Protein AF-0000000087147837 (afdb_homodimer)

Foldseek 3Di:
DADFQDFQDWDKFWKDDPRDIDIDTPLVLLVVQAKEKEWEAFDQPPPLVLVQQLVVQVPCVQVVQPRYAYEYEWQDDNVSQVVSCVVSVRDHIYTHPVVLVSLVSNPQFDCDDPRDGGTGFGKIFMAGSVRGTQDIDTDPDNNDHDDCVVVVVSSVVNVVVCVVPDVVPPPCVVVPPPPPDPDD/DDDFQDFQDWDKFWKDDPRDIDIDTPLVLLVVQAKEKEWEAFDQPPPLVLVQQLVVQPPCVQVVQPRYAYEYEWQDDNVSQVVSCVVSVRDHIYTHPNVLVSLVSNVQFDCDDPRDGGTGFGKIFMAGSVRGTQDIDTDPDNNDHDDCVVVVVSSVVNVVVDVVPDVVVPPCPVPPPPPPDPDD

Nearest PDB structures (foldseek):
  4gqf-assembly2_B  TM=8.348E-01  e=3.443E-17  Aeropyrum pernix K1
  4xrd-assembly1_C-2  TM=8.555E-01  e=7.421E-14  Salmonella enterica subsp. enterica serovar Typhimurium
  3ixr-assembly1_A  TM=7.647E-01  e=3.915E-12  Xylella fastidiosa
  3gkm-assembly1_A  TM=7.868E-01  e=1.817E-11  Xanthomonas campestris pv. campestris
  5io2-assembly1_A  TM=7.869E-01  e=2.065E-11  Xanthomonas campestris pv. campestris str. ATCC 33913

Secondary structure (DSSP, 8-state):
-PPTTSBPPP-EEEEEETTEEEEEEHHHHHHTT-EEEEEE-S-TT-HHHHHHHHHHHH-HHHHHSTTEEEEEEESS-HHHHHHHHHHHT--S-EEE-TTSHHHHHTT-EEEEETTEEEEEPSEEEEE-TT-BEEEEEE-S-TTPPPPSHHHHHHHHHHHHHHHHSSGGG---------------/-PPTTSBPPP-EEEEEETTEEEEEEHHHHHHTT-EEEEEE-S-TT-HHHHHHHHHHHH-HHHHHSTTEEEEEEESS-HHHHHHHHHHHT--S-EEE-TTSHHHHHTT-EEEEETTEEEEEPSEEEEE-TT-BEEEEEE-S-TTPPPPSHHHHHHHHHHHHHHHHSSGGG---------------

Radius of gyration: 29.56 Å; Cα contacts (8 Å, |Δi|>4): 705; chains: 2; bounding box: 49×159×55 Å

pLDDT: mean 88.01, std 17.3, range [29.95, 98.62]

Solvent-accessible surface area (backbone atoms only — not comparable to full-atom values): 20019 Å² total; per-residue (Å²): 102,61,53,60,71,36,75,54,77,76,55,73,35,33,21,51,55,96,88,34,83,41,78,48,39,55,62,62,43,20,74,69,65,14,27,38,38,40,36,33,30,50,48,56,73,32,66,65,47,45,53,53,53,48,49,53,57,68,41,58,65,71,73,64,40,78,59,48,44,56,37,36,36,23,31,36,45,54,44,43,40,48,54,45,30,63,74,67,63,51,84,58,39,46,30,24,35,40,70,15,57,64,33,43,69,47,48,35,43,32,72,62,52,96,79,31,51,32,29,22,26,35,31,40,35,32,27,41,42,85,37,32,22,70,36,61,49,71,46,92,49,80,82,62,73,82,71,63,62,64,55,51,52,46,48,52,51,52,51,52,56,48,63,69,69,36,76,73,74,57,70,79,72,68,72,76,72,73,72,75,74,79,85,125,104,63,52,60,71,36,75,54,78,79,55,72,34,35,21,51,54,97,88,35,83,40,78,47,40,54,62,62,43,21,72,69,64,14,25,38,38,42,36,33,30,50,50,54,74,32,68,66,47,45,53,53,52,48,49,53,57,70,40,57,64,70,74,64,39,78,58,49,44,58,36,35,36,23,30,36,44,54,43,43,40,49,53,47,31,62,73,68,63,52,84,58,39,44,29,25,36,41,68,15,57,64,33,42,70,47,49,36,42,32,72,61,52,95,78,31,52,32,29,20,27,34,31,40,36,33,27,41,42,84,36,32,21,68,37,60,49,72,48,92,49,82,82,62,73,84,72,63,62,65,53,50,53,45,48,52,52,53,51,53,57,49,64,69,68,35,77,76,72,59,70,79,73,69,75,78,77,71,79,75,76,80,82,130

InterPro domains:
  IPR000866 Alkyl hydroperoxide reductase subunit C/ Thiol specific antioxidant [PF00578] (5-135)
  IPR013766 Thioredoxin domain [PS51352] (2-160)
  IPR036249 Thioredoxin-like superfamily [SSF52833] (1-160)
  IPR050455 Thiol Peroxidase Tpx Subfamily [PTHR43110] (2-157)

Organism: NCBI:txid1816183

Sequence (368 aa):
MINEGASAPSFTLPGLRDGEQTEYSLDETTADDRAALLVFYPFDFSPVCTNELCAIRDAEWFQLTPALDVWAISGDSVYAHRAFAEEYGLNFPLLSDSSGRVAESYDVCYDEWENHERVPQRAVFLIDSEQTIRYAWATEDALEKPDFFPVKDALDTLEAERDEFGPDDVELVVEYNEEPEPLTMINEGASAPSFTLPGLRDGEQTEYSLDETTADDRAALLVFYPFDFSPVCTNELCAIRDAEWFQLTPALDVWAISGDSVYAHRAFAEEYGLNFPLLSDSSGRVAESYDVCYDEWENHERVPQRAVFLIDSEQTIRYAWATEDALEKPDFFPVKDALDTLEAERDEFGPDDVELVVEYNEEPEPLT

Structure (mmCIF, N/CA/C/O backbone):
data_AF-0000000087147837-model_v1
#
loop_
_entity.id
_entity.type
_entity.pdbx_description
1 polymer Peroxiredoxin
#
loop_
_atom_site.group_PDB
_atom_site.id
_atom_site.type_symbol
_atom_site.label_atom_id
_atom_site.label_alt_id
_atom_site.label_comp_id
_atom_site.label_asym_id
_atom_site.label_entity_id
_atom_site.label_seq_id
_atom_site.pdbx_PDB_ins_code
_atom_site.Cartn_x
_atom_site.Cartn_y
_atom_site.Cartn_z
_atom_site.occupancy
_atom_site.B_iso_or_equiv
_atom_site.auth_seq_id
_atom_site.auth_comp_id
_atom_site.auth_asym_id
_atom_site.auth_atom_id
_atom_site.pdbx_PDB_model_num
ATOM 1 N N . MET A 1 1 ? -8.742 9.023 19.5 1 87 1 MET A N 1
ATOM 2 C CA . MET A 1 1 ? -7.918 9.992 18.781 1 87 1 MET A CA 1
ATOM 3 C C . MET A 1 1 ? -7.184 10.914 19.75 1 87 1 MET A C 1
ATOM 5 O O . MET A 1 1 ? -7.695 11.219 20.828 1 87 1 MET A O 1
ATOM 9 N N . ILE A 1 2 ? -5.988 11.32 19.312 1 91.62 2 ILE A N 1
ATOM 10 C CA . ILE A 1 2 ? -5.23 12.281 20.094 1 91.62 2 ILE A CA 1
ATOM 11 C C . ILE A 1 2 ? -5.969 13.617 20.141 1 91.62 2 ILE A C 1
ATOM 13 O O . ILE A 1 2 ? -6.492 14.07 19.109 1 91.62 2 ILE A O 1
ATOM 17 N N . ASN A 1 3 ? -5.965 14.297 21.219 1 92.19 3 ASN A N 1
ATOM 18 C CA . ASN A 1 3 ? -6.812 15.469 21.422 1 92.19 3 ASN A CA 1
ATOM 19 C C . ASN A 1 3 ? -6.078 16.766 21.078 1 92.19 3 ASN A C 1
ATOM 21 O O . ASN A 1 3 ? -4.848 16.812 21.141 1 92.19 3 ASN A O 1
ATOM 25 N N . GLU A 1 4 ? -6.914 17.75 20.781 1 97.06 4 GLU A N 1
ATOM 26 C CA . GLU A 1 4 ? -6.367 19.109 20.672 1 97.06 4 GLU A CA 1
ATOM 27 C C . GLU A 1 4 ? -5.664 19.516 21.969 1 97.06 4 GLU A C 1
ATOM 29 O O . GLU A 1 4 ? -6.113 19.188 23.062 1 97.06 4 GLU A O 1
ATOM 34 N N . GLY A 1 5 ? -4.609 20.141 21.828 1 97.25 5 GLY A N 1
ATOM 35 C CA . GLY A 1 5 ? -3.826 20.578 22.984 1 97.25 5 GLY A CA 1
ATOM 36 C C . GLY A 1 5 ? -2.693 19.625 23.312 1 97.25 5 GLY A C 1
ATOM 37 O O . GLY A 1 5 ? -1.74 20 24 1 97.25 5 GLY A O 1
ATOM 38 N N . ALA A 1 6 ? -2.789 18.391 22.859 1 98.06 6 ALA A N 1
ATOM 39 C CA . ALA A 1 6 ? -1.766 17.391 23.125 1 98.06 6 ALA A CA 1
ATOM 40 C C . ALA A 1 6 ? -0.538 17.625 22.25 1 98.06 6 ALA A C 1
ATOM 42 O O . ALA A 1 6 ? -0.612 18.312 21.234 1 98.06 6 ALA A O 1
ATOM 43 N N . SER A 1 7 ? 0.585 17.078 22.719 1 98.31 7 SER A N 1
ATOM 44 C CA . SER A 1 7 ? 1.78 17.047 21.875 1 98.31 7 SER A CA 1
ATOM 45 C C . SER A 1 7 ? 1.631 16.047 20.734 1 98.31 7 SER A C 1
ATOM 47 O O . SER A 1 7 ? 1.201 14.914 20.953 1 98.31 7 SER A O 1
ATOM 49 N N . ALA A 1 8 ? 1.928 16.5 19.578 1 98.62 8 ALA A N 1
ATOM 50 C CA . ALA A 1 8 ? 1.831 15.625 18.406 1 98.62 8 ALA A CA 1
ATOM 51 C C . ALA A 1 8 ? 2.971 14.609 18.391 1 98.62 8 ALA A C 1
ATOM 53 O O . ALA A 1 8 ? 4.137 14.977 18.562 1 98.62 8 ALA A O 1
ATOM 54 N N . PRO A 1 9 ? 2.713 13.367 18.203 1 98.62 9 PRO A N 1
ATOM 55 C CA . PRO A 1 9 ? 3.791 12.398 18.031 1 98.62 9 PRO A CA 1
ATOM 56 C C . PRO A 1 9 ? 4.691 12.727 16.844 1 98.62 9 PRO A C 1
ATOM 58 O O . PRO A 1 9 ? 4.195 13.094 15.766 1 98.62 9 PRO A O 1
ATOM 61 N N . SER A 1 10 ? 5.945 12.609 17.031 1 98.31 10 SER A N 1
ATOM 62 C CA . SER A 1 10 ? 6.914 12.836 15.969 1 98.31 10 SER A CA 1
ATOM 63 C C . SER A 1 10 ? 6.953 11.664 15 1 98.31 10 SER A C 1
ATOM 65 O O . SER A 1 10 ? 6.598 10.539 15.367 1 98.31 10 SER A O 1
ATOM 67 N N . PHE A 1 11 ? 7.359 11.953 13.711 1 98.5 11 PHE A N 1
ATOM 68 C CA . PHE A 1 11 ? 7.516 10.891 12.727 1 98.5 11 PHE A CA 1
ATOM 69 C C . PHE A 1 11 ? 8.367 11.359 11.555 1 98.5 11 PHE A C 1
ATOM 71 O O . PHE A 1 11 ? 8.594 12.555 11.383 1 98.5 11 PHE A O 1
ATOM 78 N N . THR A 1 12 ? 8.898 10.469 10.836 1 98 12 THR A N 1
ATOM 79 C CA . THR A 1 12 ? 9.5 10.617 9.508 1 98 12 THR A CA 1
ATOM 80 C C . THR A 1 12 ? 8.945 9.578 8.539 1 98 12 THR A C 1
ATOM 82 O O . THR A 1 12 ? 8.922 8.391 8.852 1 98 12 THR A O 1
ATOM 85 N N . LEU A 1 13 ? 8.438 10.039 7.426 1 98.06 13 LEU A N 1
ATOM 86 C CA . LEU A 1 13 ? 7.832 9.164 6.43 1 98.06 13 LEU A CA 1
ATOM 87 C C . LEU A 1 13 ? 8.359 9.477 5.035 1 98.06 13 LEU A C 1
ATOM 89 O O . LEU A 1 13 ? 8.727 10.617 4.75 1 98.06 13 LEU A O 1
ATOM 93 N N . PRO A 1 14 ? 8.359 8.461 4.23 1 97.75 14 PRO A N 1
ATOM 94 C CA . PRO A 1 14 ? 8.719 8.727 2.836 1 97.75 14 PRO A CA 1
ATOM 95 C C . PRO A 1 14 ? 7.582 9.359 2.043 1 97.75 14 PRO A C 1
ATOM 97 O O . PRO A 1 14 ? 6.41 9.07 2.293 1 97.75 14 PRO A O 1
ATOM 100 N N . GLY A 1 15 ? 7.852 10.219 1.171 1 97.06 15 GLY A N 1
ATOM 101 C CA . GLY A 1 15 ? 6.977 10.844 0.191 1 97.06 15 GLY A CA 1
ATOM 102 C C . GLY A 1 15 ? 7.699 11.242 -1.082 1 97.06 15 GLY A C 1
ATOM 103 O O . GLY A 1 15 ? 8.82 10.805 -1.33 1 97.06 15 GLY A O 1
ATOM 104 N N . LEU A 1 16 ? 6.895 11.922 -1.915 1 90.56 16 LEU A N 1
ATOM 105 C CA . LEU A 1 16 ? 7.508 12.375 -3.16 1 90.56 16 LEU A CA 1
ATOM 106 C C . LEU A 1 16 ? 7.613 13.898 -3.188 1 90.56 16 LEU A C 1
ATOM 108 O O . LEU A 1 16 ? 6.707 14.594 -2.734 1 90.56 16 LEU A O 1
ATOM 112 N N . ARG A 1 17 ? 8.75 14.398 -3.578 1 85.25 17 ARG A N 1
ATOM 113 C CA . ARG A 1 17 ? 9 15.812 -3.85 1 85.25 17 ARG A CA 1
ATOM 114 C C . ARG A 1 17 ? 9.641 16 -5.223 1 85.25 17 ARG A C 1
ATOM 116 O O . ARG A 1 17 ? 10.727 15.469 -5.484 1 85.25 17 ARG A O 1
ATOM 123 N N . ASP A 1 18 ? 9.023 16.719 -6.09 1 82.44 18 ASP A N 1
ATOM 124 C CA . ASP A 1 18 ? 9.539 16.969 -7.434 1 82.44 18 ASP A CA 1
ATOM 125 C C . ASP A 1 18 ? 9.883 15.656 -8.141 1 82.44 18 ASP A C 1
ATOM 127 O O . ASP A 1 18 ? 10.953 15.523 -8.734 1 82.44 18 ASP A O 1
ATOM 131 N N . GLY A 1 19 ? 9.078 14.648 -7.887 1 79.69 19 GLY A N 1
ATOM 132 C CA . GLY A 1 19 ? 9.211 13.383 -8.586 1 79.69 19 GLY A CA 1
ATOM 133 C C . GLY A 1 19 ? 10.219 12.453 -7.941 1 79.69 19 GLY A C 1
ATOM 134 O O . GLY A 1 19 ? 10.406 11.32 -8.398 1 79.69 19 GLY A O 1
ATOM 135 N N . GLU A 1 20 ? 10.805 12.914 -6.871 1 87.56 20 GLU A N 1
ATOM 136 C CA . GLU A 1 20 ? 11.812 12.102 -6.195 1 87.56 20 GLU A CA 1
ATOM 137 C C . GLU A 1 20 ? 11.367 11.711 -4.793 1 87.56 20 GLU A C 1
ATOM 139 O O . GLU A 1 20 ? 10.734 12.508 -4.094 1 87.56 20 GLU A O 1
ATOM 144 N N . GLN A 1 21 ? 11.75 10.477 -4.48 1 90.94 21 GLN A N 1
ATOM 145 C CA . GLN A 1 21 ? 11.445 10.039 -3.119 1 90.94 21 GLN A CA 1
ATOM 146 C C . GLN A 1 21 ? 12.297 10.789 -2.1 1 90.94 21 GLN A C 1
ATOM 148 O O . GLN A 1 21 ? 13.508 10.93 -2.279 1 90.94 21 GLN A O 1
ATOM 153 N N . THR A 1 22 ? 11.672 11.305 -1.162 1 94 22 THR A N 1
ATOM 154 C CA . THR A 1 22 ? 12.305 12.023 -0.064 1 94 22 THR A CA 1
ATOM 155 C C . THR A 1 22 ? 11.617 11.711 1.26 1 94 22 THR A C 1
ATOM 157 O O . THR A 1 22 ? 10.609 11 1.287 1 94 22 THR A O 1
ATOM 160 N N . GLU A 1 23 ? 12.289 12.109 2.311 1 96.5 23 GLU A N 1
ATOM 161 C CA . GLU A 1 23 ? 11.703 11.938 3.637 1 96.5 23 GLU A CA 1
ATOM 162 C C . GLU A 1 23 ? 11.062 13.234 4.129 1 96.5 23 GLU A C 1
ATOM 164 O O . GLU A 1 23 ? 11.578 14.32 3.867 1 96.5 23 GLU A O 1
ATOM 169 N N . TYR A 1 24 ? 9.969 13.117 4.766 1 97.38 24 TYR A N 1
ATOM 170 C CA . TYR A 1 24 ? 9.273 14.211 5.434 1 97.38 24 TYR A CA 1
ATOM 171 C C . TYR A 1 24 ? 9.219 13.984 6.941 1 97.38 24 TYR A C 1
ATOM 173 O O . TYR A 1 24 ? 8.852 12.898 7.398 1 97.38 24 TYR A O 1
ATOM 181 N N . SER A 1 25 ? 9.625 14.961 7.648 1 98.19 25 SER A N 1
ATOM 182 C CA . SER A 1 25 ? 9.742 14.875 9.102 1 98.19 25 SER A CA 1
ATOM 183 C C . SER A 1 25 ? 8.977 16 9.789 1 98.19 25 SER A C 1
ATOM 185 O O . SER A 1 25 ? 9.172 17.172 9.461 1 98.19 25 SER A O 1
ATOM 187 N N . LEU A 1 26 ? 8.125 15.617 10.758 1 98.56 26 LEU A N 1
ATOM 188 C CA . LEU A 1 26 ? 7.418 16.625 11.531 1 98.56 26 LEU A CA 1
ATOM 189 C C . LEU A 1 26 ? 8.398 17.531 12.273 1 98.56 26 LEU A C 1
ATOM 191 O O . LEU A 1 26 ? 8.234 18.75 12.305 1 98.56 26 LEU A O 1
ATOM 195 N N . ASP A 1 27 ? 9.406 16.953 12.797 1 98.44 27 ASP A N 1
ATOM 196 C CA . ASP A 1 27 ? 10.414 17.688 13.555 1 98.44 27 ASP A CA 1
ATOM 197 C C . ASP A 1 27 ? 11.094 18.75 12.68 1 98.44 27 ASP A C 1
ATOM 199 O O . ASP A 1 27 ? 11.305 19.875 13.109 1 98.44 27 ASP A O 1
ATOM 203 N N . GLU A 1 28 ? 11.438 18.375 11.5 1 97.5 28 GLU A N 1
ATOM 204 C CA . GLU A 1 28 ? 12.109 19.312 10.594 1 97.5 28 GLU A CA 1
ATOM 205 C C . GLU A 1 28 ? 11.18 20.469 10.203 1 97.5 28 GLU A C 1
ATOM 207 O O . GLU A 1 28 ? 11.609 21.625 10.156 1 97.5 28 GLU A O 1
ATOM 212 N N . THR A 1 29 ? 9.93 20.172 9.953 1 96.75 29 THR A N 1
ATOM 213 C CA . THR A 1 29 ? 8.938 21.172 9.586 1 96.75 29 THR A CA 1
ATOM 214 C C . THR A 1 29 ? 8.75 22.188 10.719 1 96.75 29 THR A C 1
ATOM 216 O O . THR A 1 29 ? 8.773 23.391 10.484 1 96.75 29 THR A O 1
ATOM 219 N N . THR A 1 30 ? 8.594 21.672 11.875 1 96.88 30 THR A N 1
ATOM 220 C CA . THR A 1 30 ? 8.297 22.562 13.008 1 96.88 30 THR A CA 1
ATOM 221 C C . THR A 1 30 ? 9.547 23.312 13.438 1 96.88 30 THR A C 1
ATOM 223 O O . THR A 1 30 ? 9.461 24.453 13.914 1 96.88 30 THR A O 1
ATOM 226 N N . ALA A 1 31 ? 10.727 22.75 13.25 1 96.75 31 ALA A N 1
ATOM 227 C CA . ALA A 1 31 ? 11.977 23.453 13.531 1 96.75 31 ALA A CA 1
ATOM 228 C C . ALA A 1 31 ? 12.141 24.672 12.625 1 96.75 31 ALA A C 1
ATOM 230 O O . ALA A 1 31 ? 12.82 25.625 12.984 1 96.75 31 ALA A O 1
ATOM 231 N N . ASP A 1 32 ? 11.516 24.672 11.492 1 95.81 32 ASP A N 1
ATOM 232 C CA . ASP A 1 32 ? 11.555 25.781 10.547 1 95.81 32 ASP A CA 1
ATOM 233 C C . ASP A 1 32 ? 10.398 26.75 10.789 1 95.81 32 ASP A C 1
ATOM 235 O O . ASP A 1 32 ? 10.039 27.531 9.898 1 95.81 32 ASP A O 1
ATOM 239 N N . ASP A 1 33 ? 9.766 26.594 11.922 1 94.81 33 ASP A N 1
ATOM 240 C CA . ASP A 1 33 ? 8.688 27.469 12.391 1 94.81 33 ASP A CA 1
ATOM 241 C C . ASP A 1 33 ? 7.457 27.328 11.5 1 94.81 33 ASP A C 1
ATOM 243 O O . ASP A 1 33 ? 6.773 28.328 11.227 1 94.81 33 ASP A O 1
ATOM 247 N N . ARG A 1 34 ? 7.262 26.172 10.945 1 95.69 34 ARG A N 1
ATOM 248 C CA . ARG A 1 34 ? 6.102 25.906 10.102 1 95.69 34 ARG A CA 1
ATOM 249 C C . ARG A 1 34 ? 5.105 25 10.812 1 95.69 34 ARG A C 1
ATOM 251 O O . ARG A 1 34 ? 5.496 24.188 11.664 1 95.69 34 ARG A O 1
ATOM 258 N N . ALA A 1 35 ? 3.873 25.188 10.508 1 96.38 35 ALA A N 1
ATOM 259 C CA . ALA A 1 35 ? 2.807 24.281 10.93 1 96.38 35 ALA A CA 1
ATOM 260 C C . ALA A 1 35 ? 2.607 23.156 9.922 1 96.38 35 ALA A C 1
ATOM 262 O O . ALA A 1 35 ? 3.08 23.234 8.789 1 96.38 35 ALA A O 1
ATOM 263 N N . ALA A 1 36 ? 1.977 22.109 10.43 1 97.12 36 ALA A N 1
ATOM 264 C CA . ALA A 1 36 ? 1.683 20.984 9.555 1 97.12 36 ALA A CA 1
ATOM 265 C C . ALA A 1 36 ? 0.203 20.609 9.617 1 97.12 36 ALA A C 1
ATOM 267 O O . ALA A 1 36 ? -0.381 20.531 10.695 1 97.12 36 ALA A O 1
ATOM 268 N N . LEU A 1 37 ? -0.396 20.516 8.477 1 96.5 37 LEU A N 1
ATOM 269 C CA . LEU A 1 37 ? -1.71 19.906 8.344 1 96.5 37 LEU A CA 1
ATOM 270 C C . LEU A 1 37 ? -1.585 18.453 7.883 1 96.5 37 LEU A C 1
ATOM 272 O O . LEU A 1 37 ? -1.14 18.188 6.762 1 96.5 37 LEU A O 1
ATOM 276 N N . LEU A 1 38 ? -1.908 17.531 8.742 1 97.75 38 LEU A N 1
ATOM 277 C CA . LEU A 1 38 ? -1.897 16.109 8.422 1 97.75 38 LEU A CA 1
ATOM 278 C C . LEU A 1 38 ? -3.287 15.625 8.016 1 97.75 38 LEU A C 1
ATOM 280 O O . LEU A 1 38 ? -4.254 15.812 8.758 1 97.75 38 LEU A O 1
ATOM 284 N N . VAL A 1 39 ? -3.373 15.086 6.859 1 97.31 39 VAL A N 1
ATOM 285 C CA . VAL A 1 39 ? -4.613 14.5 6.359 1 97.31 39 VAL A CA 1
ATOM 286 C C . VAL A 1 39 ? -4.434 13 6.16 1 97.31 39 VAL A C 1
ATOM 288 O O . VAL A 1 39 ? -3.824 12.562 5.18 1 97.31 39 VAL A O 1
ATOM 291 N N . PHE A 1 40 ? -4.961 12.211 7.09 1 98.31 40 PHE A N 1
ATOM 292 C CA . PHE A 1 40 ? -4.926 10.758 6.973 1 98.31 40 PHE A CA 1
ATOM 293 C C . PHE A 1 40 ? -6.09 10.258 6.125 1 98.31 40 PHE A C 1
ATOM 295 O O . PHE A 1 40 ? -7.207 10.758 6.238 1 98.31 40 PHE A O 1
ATOM 302 N N . TYR A 1 41 ? -5.859 9.266 5.305 1 98 41 TYR A N 1
ATOM 303 C CA . TYR A 1 41 ? -6.883 8.641 4.473 1 98 41 TYR A CA 1
ATOM 304 C C . TYR A 1 41 ? -6.531 7.184 4.188 1 98 41 TYR A C 1
ATOM 306 O O . TYR A 1 41 ? -5.367 6.789 4.285 1 98 41 TYR A O 1
ATOM 314 N N . PRO A 1 42 ? -7.492 6.402 3.842 1 97.56 42 PRO A N 1
ATOM 315 C CA . PRO A 1 42 ? -7.23 4.961 3.811 1 97.56 42 PRO A CA 1
ATOM 316 C C . PRO A 1 42 ? -6.414 4.539 2.594 1 97.56 42 PRO A C 1
ATOM 318 O O . PRO A 1 42 ? -5.355 3.918 2.742 1 97.56 42 PRO A O 1
ATOM 321 N N . PHE A 1 43 ? -6.969 4.918 1.345 1 97.75 43 PHE A N 1
ATOM 322 C CA . PHE A 1 43 ? -6.363 4.289 0.179 1 97.75 43 PHE A CA 1
ATOM 323 C C . PHE A 1 43 ? -6.273 5.27 -0.983 1 97.75 43 PHE A C 1
ATOM 325 O O . PHE A 1 43 ? -7.195 6.055 -1.212 1 97.75 43 PHE A O 1
ATOM 332 N N . ASP A 1 44 ? -5.109 5.129 -1.713 1 98.25 44 ASP A N 1
ATOM 333 C CA . ASP A 1 44 ? -5.047 5.754 -3.031 1 98.25 44 ASP A CA 1
ATOM 334 C C . ASP A 1 44 ? -6.109 5.176 -3.963 1 98.25 44 ASP A C 1
ATOM 336 O O . ASP A 1 44 ? -6.434 3.99 -3.885 1 98.25 44 ASP A O 1
ATOM 340 N N . PHE A 1 45 ? -6.73 6.07 -4.828 1 97.62 45 PHE A N 1
ATOM 341 C CA . PHE A 1 45 ? -7.609 5.684 -5.926 1 97.62 45 PHE A CA 1
ATOM 342 C C . PHE A 1 45 ? -8.969 5.246 -5.398 1 97.62 45 PHE A C 1
ATOM 344 O O . PHE A 1 45 ? -9.867 4.914 -6.18 1 97.62 45 PHE A O 1
ATOM 351 N N . SER A 1 46 ? -9.102 5.121 -4.066 1 95.81 46 SER A N 1
ATOM 352 C CA . SER A 1 46 ? -10.461 4.988 -3.549 1 95.81 46 SER A CA 1
ATOM 353 C C . SER A 1 46 ? -11.312 6.199 -3.916 1 95.81 46 SER A C 1
ATOM 355 O O . SER A 1 46 ? -10.867 7.34 -3.797 1 95.81 46 SER A O 1
ATOM 357 N N . PRO A 1 47 ? -12.523 5.973 -4.34 1 95.06 47 PRO A N 1
ATOM 358 C CA . PRO A 1 47 ? -13.336 7.094 -4.809 1 95.06 47 PRO A CA 1
ATOM 359 C C . PRO A 1 47 ? -13.539 8.164 -3.738 1 95.06 47 PRO A C 1
ATOM 361 O O . PRO A 1 47 ? -13.422 9.359 -4.023 1 95.06 47 PRO A O 1
ATOM 364 N N . VAL A 1 48 ? -13.875 7.77 -2.518 1 95.19 48 VAL A N 1
ATOM 365 C CA . VAL A 1 48 ? -14.133 8.719 -1.438 1 95.19 48 VAL A CA 1
ATOM 366 C C . VAL A 1 48 ? -12.852 9.484 -1.105 1 95.19 48 VAL A C 1
ATOM 368 O O . VAL A 1 48 ? -12.883 10.695 -0.903 1 95.19 48 VAL A O 1
ATOM 371 N N . CYS A 1 49 ? -11.742 8.812 -1.073 1 96.94 49 CYS A N 1
ATOM 372 C CA . CYS A 1 49 ? -10.461 9.453 -0.79 1 96.94 49 CYS A CA 1
ATOM 373 C C . CYS A 1 49 ? -10.07 10.398 -1.915 1 96.94 49 CYS A C 1
ATOM 375 O O . CYS A 1 49 ? -9.547 11.484 -1.662 1 96.94 49 CYS A O 1
ATOM 377 N N . THR A 1 50 ? -10.289 9.945 -3.139 1 97.19 50 THR A N 1
ATOM 378 C CA . THR A 1 50 ? -10 10.773 -4.305 1 97.19 50 THR A CA 1
ATOM 379 C C . THR A 1 50 ? -10.758 12.094 -4.238 1 97.19 50 THR A C 1
ATOM 381 O O . THR A 1 50 ? -10.164 13.164 -4.379 1 97.19 50 THR A O 1
ATOM 384 N N . ASN A 1 51 ? -12.031 11.984 -3.967 1 95.69 51 ASN A N 1
ATOM 385 C CA . ASN A 1 51 ? -12.859 13.18 -3.867 1 95.69 51 ASN A CA 1
ATOM 386 C C . ASN A 1 51 ? -12.375 14.102 -2.754 1 95.69 51 ASN A C 1
ATOM 388 O O . ASN A 1 51 ? -12.32 15.32 -2.936 1 95.69 51 ASN A O 1
ATOM 392 N N . GLU A 1 52 ? -12.07 13.539 -1.622 1 94.94 52 GLU A N 1
ATOM 393 C CA . GLU A 1 52 ? -11.602 14.305 -0.472 1 94.94 52 GLU A CA 1
ATOM 394 C C . GLU A 1 52 ? -10.312 15.055 -0.799 1 94.94 52 GLU A C 1
ATOM 396 O O . GLU A 1 52 ? -10.219 16.266 -0.577 1 94.94 52 GLU A O 1
ATOM 401 N N . LEU A 1 53 ? -9.32 14.406 -1.371 1 95.31 53 LEU A N 1
ATOM 402 C CA . LEU A 1 53 ? -8.016 15.008 -1.633 1 95.31 53 LEU A CA 1
ATOM 403 C C . LEU A 1 53 ? -8.102 16.016 -2.779 1 95.31 53 LEU A C 1
ATOM 405 O O . LEU A 1 53 ? -7.406 17.031 -2.773 1 95.31 53 LEU A O 1
ATOM 409 N N . CYS A 1 54 ? -8.953 15.75 -3.721 1 95.31 54 CYS A N 1
ATOM 410 C CA . CYS A 1 54 ? -9.18 16.719 -4.789 1 95.31 54 CYS A CA 1
ATOM 411 C C . CYS A 1 54 ? -9.82 17.984 -4.246 1 95.31 54 CYS A C 1
ATOM 413 O O . CYS A 1 54 ? -9.531 19.094 -4.715 1 95.31 54 CYS A O 1
ATOM 415 N N . ALA A 1 55 ? -10.711 17.812 -3.26 1 92.12 55 ALA A N 1
ATOM 416 C CA . ALA A 1 55 ? -11.297 18.984 -2.619 1 92.12 55 ALA A CA 1
ATOM 417 C C . ALA A 1 55 ? -10.234 19.844 -1.945 1 92.12 55 ALA A C 1
ATOM 419 O O . ALA A 1 55 ? -10.289 21.062 -1.996 1 92.12 55 ALA A O 1
ATOM 420 N N . ILE A 1 56 ? -9.32 19.203 -1.345 1 90.81 56 ILE A N 1
ATOM 421 C CA . ILE A 1 56 ? -8.219 19.906 -0.708 1 90.81 56 ILE A CA 1
ATOM 422 C C . ILE A 1 56 ? -7.371 20.609 -1.772 1 90.81 56 ILE A C 1
ATOM 424 O O . ILE A 1 56 ? -7.023 21.781 -1.628 1 90.81 56 ILE A O 1
ATOM 428 N N . ARG A 1 57 ? -7.047 19.922 -2.816 1 90.5 57 ARG A N 1
ATOM 429 C CA . ARG A 1 57 ? -6.309 20.484 -3.943 1 90.5 57 ARG A CA 1
ATOM 430 C C . ARG A 1 57 ? -6.988 21.734 -4.469 1 90.5 57 ARG A C 1
ATOM 432 O O . ARG A 1 57 ? -6.324 22.75 -4.727 1 90.5 57 ARG A O 1
ATOM 439 N N . ASP A 1 58 ? -8.273 21.672 -4.512 1 90.06 58 ASP A N 1
ATOM 440 C CA . ASP A 1 58 ? -9.055 22.75 -5.121 1 90.06 58 ASP A CA 1
ATOM 441 C C . ASP A 1 58 ? -9.234 23.922 -4.152 1 90.06 58 ASP A C 1
ATOM 443 O O . ASP A 1 58 ? -9.57 25.031 -4.566 1 90.06 58 ASP A O 1
ATOM 447 N N . ALA A 1 59 ? -9.07 23.562 -2.838 1 82.12 59 ALA A N 1
ATOM 448 C CA . ALA A 1 59 ? -9.219 24.609 -1.83 1 82.12 59 ALA A CA 1
ATOM 449 C C . ALA A 1 59 ? -7.988 25.516 -1.799 1 82.12 59 ALA A C 1
ATOM 451 O O . ALA A 1 59 ? -6.863 25.031 -1.659 1 82.12 59 ALA A O 1
ATOM 452 N N . GLU A 1 60 ? -7.855 26.609 -2.299 1 70.38 60 GLU A N 1
ATOM 453 C CA . GLU A 1 60 ? -6.746 27.547 -2.479 1 70.38 60 GLU A CA 1
ATOM 454 C C . GLU A 1 60 ? -6.172 27.984 -1.134 1 70.38 60 GLU A C 1
ATOM 456 O O . GLU A 1 60 ? -4.992 28.328 -1.038 1 70.38 60 GLU A O 1
ATOM 461 N N . TRP A 1 61 ? -6.977 27.953 -0.189 1 66.62 61 TRP A N 1
ATOM 462 C CA . TRP A 1 61 ? -6.508 28.562 1.054 1 66.62 61 TRP A CA 1
ATOM 463 C C . TRP A 1 61 ? -5.41 27.719 1.692 1 66.62 61 TRP A C 1
ATOM 465 O O . TRP A 1 61 ? -4.566 28.234 2.424 1 66.62 61 TRP A O 1
ATOM 475 N N . PHE A 1 62 ? -5.34 26.406 1.521 1 72.38 62 PHE A N 1
ATOM 476 C CA . PHE A 1 62 ? -4.277 25.562 2.041 1 72.38 62 PHE A CA 1
ATOM 477 C C . PHE A 1 62 ? -2.936 25.922 1.42 1 72.38 62 PHE A C 1
ATOM 479 O O . PHE A 1 62 ? -1.903 25.906 2.094 1 72.38 62 PHE A O 1
ATOM 486 N N . GLN A 1 63 ? -3.049 26.438 0.253 1 68.44 63 GLN A N 1
ATOM 487 C CA . GLN A 1 63 ? -1.835 26.766 -0.485 1 68.44 63 GLN A CA 1
ATOM 488 C C . GLN A 1 63 ? -1.35 28.172 -0.149 1 68.44 63 GLN A C 1
ATOM 490 O O . GLN A 1 63 ? -0.161 28.469 -0.279 1 68.44 63 GLN A O 1
ATOM 495 N N . LEU A 1 64 ? -2.258 28.844 0.304 1 65.38 64 LEU A N 1
ATOM 496 C CA . LEU A 1 64 ? -1.956 30.266 0.448 1 65.38 64 LEU A CA 1
ATOM 497 C C . LEU A 1 64 ? -1.493 30.578 1.867 1 65.38 64 LEU A C 1
ATOM 499 O O . LEU A 1 64 ? -1.012 31.672 2.137 1 65.38 64 LEU A O 1
ATOM 503 N N . THR A 1 65 ? -1.602 29.641 2.703 1 72 65 THR A N 1
ATOM 504 C CA . THR A 1 65 ? -1.166 29.875 4.074 1 72 65 THR A CA 1
ATOM 505 C C . THR A 1 65 ? 0.351 29.75 4.188 1 72 65 THR A C 1
ATOM 507 O O . THR A 1 65 ? 0.907 28.672 3.975 1 72 65 THR A O 1
ATOM 510 N N . PRO A 1 66 ? 0.904 30.922 4.469 1 78.19 66 PRO A N 1
ATOM 511 C CA . PRO A 1 66 ? 2.361 30.859 4.602 1 78.19 66 PRO A CA 1
ATOM 512 C C . PRO A 1 66 ? 2.811 29.938 5.738 1 78.19 66 PRO A C 1
ATOM 514 O O . PRO A 1 66 ? 2.053 29.703 6.684 1 78.19 66 PRO A O 1
ATOM 517 N N . ALA A 1 67 ? 3.816 29.281 5.676 1 89.75 67 ALA A N 1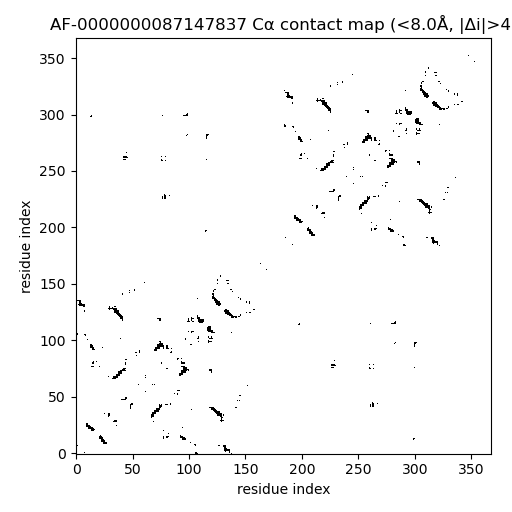
ATOM 518 C CA . ALA A 1 67 ? 4.469 28.5 6.715 1 89.75 67 ALA A CA 1
ATOM 519 C C . ALA A 1 67 ? 3.629 27.281 7.094 1 89.75 67 ALA A C 1
ATOM 521 O O . ALA A 1 67 ? 3.508 26.938 8.273 1 89.75 67 ALA A O 1
ATOM 522 N N . LEU A 1 68 ? 2.803 26.797 6.215 1 93.75 68 LEU A N 1
ATOM 523 C CA . LEU A 1 68 ? 2.016 25.578 6.426 1 93.75 68 LEU A CA 1
ATOM 524 C C . LEU A 1 68 ? 2.443 24.484 5.461 1 93.75 68 LEU A C 1
ATOM 526 O O . LEU A 1 68 ? 2.51 24.703 4.25 1 93.75 68 LEU A O 1
ATOM 530 N N . ASP A 1 69 ? 2.777 23.391 5.961 1 94.44 69 ASP A N 1
ATOM 531 C CA . ASP A 1 69 ? 2.963 22.188 5.156 1 94.44 69 ASP A CA 1
ATOM 532 C C . ASP A 1 69 ? 1.729 21.297 5.219 1 94.44 69 ASP A C 1
ATOM 534 O O . ASP A 1 69 ? 1.23 21 6.305 1 94.44 69 ASP A O 1
ATOM 538 N N . VAL A 1 70 ? 1.225 20.953 4.078 1 94.88 70 VAL A N 1
ATOM 539 C CA . VAL A 1 70 ? 0.091 20.031 3.982 1 94.88 70 VAL A CA 1
ATOM 540 C C . VAL A 1 70 ? 0.572 18.672 3.52 1 94.88 70 VAL A C 1
ATOM 542 O O . VAL A 1 70 ? 1.197 18.547 2.463 1 94.88 70 VAL A O 1
ATOM 545 N N . TRP A 1 71 ? 0.333 17.641 4.328 1 96.75 71 TRP A N 1
ATOM 546 C CA . TRP A 1 71 ? 0.709 16.281 3.99 1 96.75 71 TRP A CA 1
ATOM 547 C C . TRP A 1 71 ? -0.496 15.352 4.07 1 96.75 71 TRP A C 1
ATOM 549 O O . TRP A 1 71 ? -1.201 15.32 5.082 1 96.75 71 TRP A O 1
ATOM 559 N N . ALA A 1 72 ? -0.747 14.672 2.99 1 97.69 72 ALA A N 1
ATOM 560 C CA . ALA A 1 72 ? -1.688 13.555 3.047 1 97.69 72 ALA A CA 1
ATOM 561 C C . ALA A 1 72 ? -0.963 12.234 3.301 1 97.69 72 ALA A C 1
ATOM 563 O O . ALA A 1 72 ? 0.121 12 2.762 1 97.69 72 ALA A O 1
ATOM 564 N N . ILE A 1 73 ? -1.523 11.367 4.176 1 98.62 73 ILE A N 1
ATOM 565 C CA . ILE A 1 73 ? -0.813 10.188 4.652 1 98.62 73 ILE A CA 1
ATOM 566 C C . ILE A 1 73 ? -1.71 8.953 4.523 1 98.62 73 ILE A C 1
ATOM 568 O O . ILE A 1 73 ? -2.834 8.945 5.031 1 98.62 73 ILE A O 1
ATOM 572 N N . SER A 1 74 ? -1.293 7.984 3.873 1 98.31 74 SER A N 1
ATOM 573 C CA . SER A 1 74 ? -1.955 6.684 3.812 1 98.31 74 SER A CA 1
ATOM 574 C C . SER A 1 74 ? -0.94 5.547 3.822 1 98.31 74 SER A C 1
ATOM 576 O O . SER A 1 74 ? 0.265 5.781 3.92 1 98.31 74 SER A O 1
ATOM 578 N N . GLY A 1 75 ? -1.42 4.324 3.775 1 97.56 75 GLY A N 1
ATOM 579 C CA . GLY A 1 75 ? -0.54 3.172 3.871 1 97.56 75 GLY A CA 1
ATOM 580 C C . GLY A 1 75 ? 0.007 2.725 2.529 1 97.56 75 GLY A C 1
ATOM 581 O O . GLY A 1 75 ? 0.854 1.831 2.465 1 97.56 75 GLY A O 1
ATOM 582 N N . ASP A 1 76 ? -0.472 3.336 1.401 1 98.25 76 ASP A N 1
ATOM 583 C CA . ASP A 1 76 ? -0.02 2.926 0.075 1 98.25 76 ASP A CA 1
ATOM 584 C C . ASP A 1 76 ? 1.422 3.365 -0.173 1 98.25 76 ASP A C 1
ATOM 586 O O . ASP A 1 76 ? 1.931 4.258 0.509 1 98.25 76 ASP A O 1
ATOM 590 N N . SER A 1 77 ? 2.111 2.73 -1.094 1 97.75 77 SER A N 1
ATOM 591 C CA . SER A 1 77 ? 3.527 2.975 -1.353 1 97.75 77 SER A CA 1
ATOM 592 C C . SER A 1 77 ? 3.742 4.332 -2.018 1 97.75 77 SER A C 1
ATOM 594 O O . SER A 1 77 ? 2.801 4.918 -2.557 1 97.75 77 SER A O 1
ATOM 596 N N . VAL A 1 78 ? 4.98 4.773 -2.043 1 97.62 78 VAL A N 1
ATOM 597 C CA . VAL A 1 78 ? 5.328 6.043 -2.676 1 97.62 78 VAL A CA 1
ATOM 598 C C . VAL A 1 78 ? 5.066 5.957 -4.176 1 97.62 78 VAL A C 1
ATOM 600 O O . VAL A 1 78 ? 4.73 6.961 -4.812 1 97.62 78 VAL A O 1
ATOM 603 N N . TYR A 1 79 ? 5.168 4.805 -4.746 1 97.31 79 TYR A N 1
ATOM 604 C CA . TYR A 1 79 ? 4.93 4.645 -6.176 1 97.31 79 TYR A CA 1
ATOM 605 C C . TYR A 1 79 ? 3.447 4.777 -6.5 1 97.31 79 TYR A C 1
ATOM 607 O O . TYR A 1 79 ? 3.074 5.426 -7.477 1 97.31 79 TYR A O 1
ATOM 615 N N . ALA A 1 80 ? 2.654 4.137 -5.688 1 97.81 80 ALA A N 1
ATOM 616 C CA . ALA A 1 80 ? 1.212 4.328 -5.828 1 97.81 80 ALA A CA 1
ATOM 617 C C . ALA A 1 80 ? 0.826 5.785 -5.609 1 97.81 80 ALA A C 1
ATOM 619 O O . ALA A 1 80 ? 0.015 6.34 -6.355 1 97.81 80 ALA A O 1
ATOM 620 N N . HIS A 1 81 ? 1.421 6.387 -4.59 1 98.12 81 HIS A N 1
ATOM 621 C CA . HIS A 1 81 ? 1.199 7.801 -4.32 1 98.12 81 HIS A CA 1
ATOM 622 C C . HIS A 1 81 ? 1.518 8.648 -5.547 1 98.12 81 HIS A C 1
ATOM 624 O O . HIS A 1 81 ? 0.753 9.555 -5.898 1 98.12 81 HIS A O 1
ATOM 630 N N . ARG A 1 82 ? 2.666 8.391 -6.152 1 97 82 ARG A N 1
ATOM 631 C CA . ARG A 1 82 ? 3.082 9.148 -7.324 1 97 82 ARG A CA 1
ATOM 632 C C . ARG A 1 82 ? 2.053 9.039 -8.445 1 97 82 ARG A C 1
ATOM 634 O O . ARG A 1 82 ? 1.645 10.047 -9.023 1 97 82 ARG A O 1
ATOM 641 N N . ALA A 1 83 ? 1.662 7.855 -8.758 1 97.44 83 ALA A N 1
ATOM 642 C CA . ALA A 1 83 ? 0.678 7.633 -9.812 1 97.44 83 ALA A CA 1
ATOM 643 C C . ALA A 1 83 ? -0.639 8.336 -9.492 1 97.44 83 ALA A C 1
ATOM 645 O O . ALA A 1 83 ? -1.254 8.945 -10.367 1 97.44 83 ALA A O 1
ATOM 646 N N . PHE A 1 84 ? -1.084 8.18 -8.25 1 97.81 84 PHE A N 1
ATOM 647 C CA . PHE A 1 84 ? -2.32 8.797 -7.773 1 97.81 84 PHE A CA 1
ATOM 648 C C . PHE A 1 84 ? -2.252 10.312 -7.891 1 97.81 84 PHE A C 1
ATOM 650 O O . PHE A 1 84 ? -3.154 10.938 -8.453 1 97.81 84 PHE A O 1
ATOM 657 N N . ALA A 1 85 ? -1.174 10.906 -7.41 1 96.44 85 ALA A N 1
ATOM 658 C CA . ALA A 1 85 ? -0.983 12.359 -7.445 1 96.44 85 ALA A CA 1
ATOM 659 C C . ALA A 1 85 ? -0.938 12.867 -8.883 1 96.44 85 ALA A C 1
ATOM 661 O O . ALA A 1 85 ? -1.5 13.922 -9.188 1 96.44 85 ALA A O 1
ATOM 662 N N . GLU A 1 86 ? -0.237 12.156 -9.727 1 95.75 86 GLU A N 1
ATOM 663 C CA . GLU A 1 86 ? -0.122 12.555 -11.133 1 95.75 86 GLU A CA 1
ATOM 664 C C . GLU A 1 86 ? -1.471 12.477 -11.836 1 95.75 86 GLU A C 1
ATOM 666 O O . GLU A 1 86 ? -1.835 13.375 -12.594 1 95.75 86 GLU A O 1
ATOM 671 N N . GLU A 1 87 ? -2.195 11.461 -11.562 1 96.75 87 GLU A N 1
ATOM 672 C CA . GLU A 1 87 ? -3.48 11.266 -12.227 1 96.75 87 GLU A CA 1
ATOM 673 C C . GLU A 1 87 ? -4.461 12.383 -11.875 1 96.75 87 GLU A C 1
ATOM 675 O O . GLU A 1 87 ? -5.207 12.852 -12.734 1 96.75 87 GLU A O 1
ATOM 680 N N . TYR A 1 88 ? -4.43 12.797 -10.648 1 96.25 88 TYR A N 1
ATOM 681 C CA . TYR A 1 88 ? -5.465 13.734 -10.211 1 96.25 88 TYR A CA 1
ATOM 682 C C . TYR A 1 88 ? -4.883 15.125 -9.977 1 96.25 88 TYR A C 1
ATOM 684 O O . TYR A 1 88 ? -5.582 16.031 -9.508 1 96.25 88 TYR A O 1
ATOM 692 N N . GLY A 1 89 ? -3.643 15.305 -10.297 1 94.62 89 GLY A N 1
ATOM 693 C CA . GLY A 1 89 ? -3 16.609 -10.203 1 94.62 89 GLY A CA 1
ATOM 694 C C . GLY A 1 89 ? -2.902 17.125 -8.773 1 94.62 89 GLY A C 1
ATOM 695 O O . GLY A 1 89 ? -3.113 18.312 -8.523 1 94.62 89 GLY A O 1
ATOM 696 N N . LEU A 1 90 ? -2.711 16.219 -7.793 1 93.56 90 LEU A N 1
ATOM 697 C CA . LEU A 1 90 ? -2.568 16.656 -6.406 1 93.56 90 LEU A CA 1
ATOM 698 C C . LEU A 1 90 ? -1.288 17.453 -6.215 1 93.56 90 LEU A C 1
ATOM 700 O O . LEU A 1 90 ? -0.238 17.094 -6.754 1 93.56 90 LEU A O 1
ATOM 704 N N . ASN A 1 91 ? -1.342 18.547 -5.48 1 91.19 91 ASN A N 1
ATOM 705 C CA . ASN A 1 91 ? -0.237 19.5 -5.434 1 91.19 91 ASN A CA 1
ATOM 706 C C . ASN A 1 91 ? 0.367 19.594 -4.039 1 91.19 91 ASN A C 1
ATOM 708 O O . ASN A 1 91 ? 0.961 20.609 -3.676 1 91.19 91 ASN A O 1
ATOM 712 N N . PHE A 1 92 ? 0.152 18.656 -3.207 1 93.19 92 PHE A N 1
ATOM 713 C CA . PHE A 1 92 ? 0.762 18.5 -1.895 1 93.19 92 PHE A CA 1
ATOM 714 C C . PHE A 1 92 ? 1.334 17.094 -1.739 1 93.19 92 PHE A C 1
ATOM 716 O O . PHE A 1 92 ? 0.888 16.156 -2.406 1 93.19 92 PHE A O 1
ATOM 723 N N . PRO A 1 93 ? 2.279 16.875 -0.867 1 95.75 93 PRO A N 1
ATOM 724 C CA . PRO A 1 93 ? 2.916 15.562 -0.724 1 95.75 93 PRO A CA 1
ATOM 725 C C . PRO A 1 93 ? 1.976 14.508 -0.144 1 95.75 93 PRO A C 1
ATOM 727 O O . PRO A 1 93 ? 1.188 14.812 0.756 1 95.75 93 PRO A O 1
ATOM 730 N N . LEU A 1 94 ? 2.037 13.391 -0.751 1 97.69 94 LEU A N 1
ATOM 731 C CA . LEU A 1 94 ? 1.48 12.172 -0.165 1 97.69 94 LEU A CA 1
ATOM 732 C C . LEU A 1 94 ? 2.57 11.344 0.508 1 97.69 94 LEU A C 1
ATOM 734 O O . LEU A 1 94 ? 3.582 11.016 -0.116 1 97.69 94 LEU A O 1
ATOM 738 N N . LEU A 1 95 ? 2.416 11.031 1.8 1 98.44 95 LEU A N 1
ATOM 739 C CA . LEU A 1 95 ? 3.406 10.289 2.564 1 98.44 95 LEU A CA 1
ATOM 740 C C . LEU A 1 95 ? 2.947 8.852 2.785 1 98.44 95 LEU A C 1
ATOM 742 O O . LEU A 1 95 ? 1.764 8.602 3.023 1 98.44 95 LEU A O 1
ATOM 746 N N . SER A 1 96 ? 3.893 7.965 2.744 1 98.44 96 SER A N 1
ATOM 747 C CA . SER A 1 96 ? 3.588 6.547 2.914 1 98.44 96 SER A CA 1
ATOM 748 C C . SER A 1 96 ? 3.795 6.105 4.359 1 98.44 96 SER A C 1
ATOM 750 O O . SER A 1 96 ? 4.922 6.102 4.855 1 98.44 96 SER A O 1
ATOM 752 N N . ASP A 1 97 ? 2.754 5.758 4.996 1 97.81 97 ASP A N 1
ATOM 753 C CA . ASP A 1 97 ? 2.752 5.109 6.305 1 97.81 97 ASP A CA 1
ATOM 754 C C . ASP A 1 97 ? 2.432 3.621 6.18 1 97.81 97 ASP A C 1
ATOM 756 O O . ASP A 1 97 ? 1.485 3.131 6.797 1 97.81 97 ASP A O 1
ATOM 760 N N . SER A 1 98 ? 3.299 2.904 5.488 1 94.31 98 SER A N 1
ATOM 761 C CA . SER A 1 98 ? 3.02 1.541 5.047 1 94.31 98 SER A CA 1
ATOM 762 C C . SER A 1 98 ? 2.854 0.598 6.23 1 94.31 98 SER A C 1
ATOM 764 O O . SER A 1 98 ? 2.143 -0.406 6.141 1 94.31 98 SER A O 1
ATOM 766 N N . SER A 1 99 ? 3.461 0.903 7.332 1 93.56 99 SER A N 1
ATOM 767 C CA . SER A 1 99 ? 3.352 0.051 8.508 1 93.56 99 SER A CA 1
ATOM 768 C C . SER A 1 99 ? 2.129 0.416 9.344 1 93.56 99 SER A C 1
ATOM 770 O O . SER A 1 99 ? 1.727 -0.34 10.227 1 93.56 99 SER A O 1
ATOM 772 N N . GLY A 1 100 ? 1.565 1.585 9.109 1 96.5 100 GLY A N 1
ATOM 773 C CA . GLY A 1 100 ? 0.451 2.084 9.898 1 96.5 100 GLY A CA 1
ATOM 774 C C . GLY A 1 100 ? 0.875 2.627 11.25 1 96.5 100 GLY A C 1
ATOM 775 O O . GLY A 1 100 ? 0.031 3.027 12.055 1 96.5 100 GLY A O 1
ATOM 776 N N . ARG A 1 101 ? 2.146 2.721 11.523 1 96.19 101 ARG A N 1
ATOM 777 C CA . ARG A 1 101 ? 2.639 3.066 12.852 1 96.19 101 ARG A CA 1
ATOM 778 C C . ARG A 1 101 ? 2.354 4.527 13.18 1 96.19 101 ARG A C 1
ATOM 780 O O . ARG A 1 101 ? 2.078 4.871 14.328 1 96.19 101 ARG A O 1
ATOM 787 N N . VAL A 1 102 ? 2.525 5.383 12.203 1 98.12 102 VAL A N 1
ATOM 788 C CA . VAL A 1 102 ? 2.262 6.797 12.445 1 98.12 102 VAL A CA 1
ATOM 789 C C . VAL A 1 102 ? 0.775 7.004 12.727 1 98.12 102 VAL A C 1
ATOM 791 O O . VAL A 1 102 ? 0.406 7.664 13.703 1 98.12 102 VAL A O 1
ATOM 794 N N . ALA A 1 103 ? -0.077 6.445 11.891 1 98.44 103 ALA A N 1
ATOM 795 C CA . ALA A 1 103 ? -1.512 6.52 12.148 1 98.44 103 ALA A CA 1
ATOM 796 C C . ALA A 1 103 ? -1.844 5.996 13.547 1 98.44 103 ALA A C 1
ATOM 798 O O . ALA A 1 103 ? -2.666 6.578 14.258 1 98.44 103 ALA A O 1
ATOM 799 N N . GLU A 1 104 ? -1.205 4.906 13.914 1 98.12 104 GLU A N 1
ATOM 800 C CA . GLU A 1 104 ? -1.423 4.32 15.234 1 98.12 104 GLU A CA 1
ATOM 801 C C . GLU A 1 104 ? -1.007 5.285 16.344 1 98.12 104 GLU A C 1
ATOM 803 O O . GLU A 1 104 ? -1.71 5.43 17.344 1 98.12 104 GLU A O 1
ATOM 808 N N . SER A 1 105 ? 0.096 5.91 16.188 1 98.31 105 SER A N 1
ATOM 809 C CA . SER A 1 105 ? 0.595 6.832 17.203 1 98.31 105 SER A CA 1
ATOM 810 C C . SER A 1 105 ? -0.348 8.016 17.391 1 98.31 105 SER A C 1
ATOM 812 O O . SER A 1 105 ? -0.388 8.617 18.469 1 98.31 105 SER A O 1
ATOM 814 N N . TYR A 1 106 ? -1.105 8.367 16.359 1 98.56 106 TYR A N 1
ATOM 815 C CA . TYR A 1 106 ? -2.086 9.445 16.438 1 98.56 106 TYR A CA 1
ATOM 816 C C . TYR A 1 106 ? -3.457 8.906 16.828 1 98.56 106 TYR A C 1
ATOM 818 O O . TYR A 1 106 ? -4.445 9.648 16.828 1 98.56 106 TYR A O 1
ATOM 826 N N . ASP A 1 107 ? -3.52 7.609 17.047 1 98.06 107 ASP A N 1
ATOM 827 C CA . ASP A 1 107 ? -4.734 6.914 17.469 1 98.06 107 ASP A CA 1
ATOM 828 C C . ASP A 1 107 ? -5.797 6.957 16.375 1 98.06 107 ASP A C 1
ATOM 830 O O . ASP A 1 107 ? -6.98 7.156 16.656 1 98.06 107 ASP A O 1
ATOM 834 N N . VAL A 1 108 ? -5.363 6.824 15.117 1 98.38 108 VAL A N 1
ATOM 835 C CA . VAL A 1 108 ? -6.281 6.844 13.984 1 98.38 108 VAL A CA 1
ATOM 836 C C . VAL A 1 108 ? -5.922 5.723 13.008 1 98.38 108 VAL A C 1
ATOM 838 O O . VAL A 1 108 ? -5.828 5.949 11.797 1 98.38 108 VAL A O 1
ATOM 841 N N . CYS A 1 109 ? -5.805 4.547 13.492 1 97.69 109 CYS A N 1
ATOM 842 C CA . CYS A 1 109 ? -5.461 3.373 12.695 1 97.69 109 CYS A CA 1
ATOM 843 C C . CYS A 1 109 ? -6.492 2.268 12.875 1 97.69 109 CYS A C 1
ATOM 845 O O . CYS A 1 109 ? -6.773 1.856 14 1 97.69 109 CYS A O 1
ATOM 847 N N . TYR A 1 110 ? -7.117 1.8 11.766 1 96.69 110 TYR A N 1
ATOM 848 C CA . TYR A 1 110 ? -7.914 0.58 11.828 1 96.69 110 TYR A CA 1
ATOM 849 C C . TYR A 1 110 ? -7.027 -0.638 12.062 1 96.69 110 TYR A C 1
ATOM 851 O O . TYR A 1 110 ? -5.953 -0.75 11.469 1 96.69 110 TYR A O 1
ATOM 859 N N . ASP A 1 111 ? -7.453 -1.486 12.969 1 94.62 111 ASP A N 1
ATOM 860 C CA . ASP A 1 111 ? -6.789 -2.787 12.984 1 94.62 111 ASP A CA 1
ATOM 861 C C . ASP A 1 111 ? -6.941 -3.502 11.648 1 94.62 111 ASP A C 1
ATOM 863 O O . ASP A 1 111 ? -5.977 -4.07 11.133 1 94.62 111 ASP A O 1
ATOM 867 N N . GLU A 1 112 ? -8.117 -3.422 11.172 1 93.5 112 GLU A N 1
ATOM 868 C CA . GLU A 1 112 ? -8.445 -4.004 9.875 1 93.5 112 GLU A CA 1
ATOM 869 C C . GLU A 1 112 ? -9.555 -3.215 9.188 1 93.5 112 GLU A C 1
ATOM 871 O O . GLU A 1 112 ? -10.523 -2.809 9.828 1 93.5 112 GLU A O 1
ATOM 876 N N . TRP A 1 113 ? -9.375 -2.994 7.891 1 93.12 113 TRP A N 1
ATOM 877 C CA . TRP A 1 113 ? -10.398 -2.369 7.055 1 93.12 113 TRP A CA 1
ATOM 878 C C . TRP A 1 113 ? -10.352 -2.93 5.637 1 93.12 113 TRP A C 1
ATOM 880 O O . TRP A 1 113 ? -9.312 -2.891 4.977 1 93.12 113 TRP A O 1
ATOM 890 N N . GLU A 1 114 ? -11.492 -3.52 5.148 1 91.88 114 GLU A N 1
ATOM 891 C CA . GLU A 1 114 ? -11.609 -4.121 3.824 1 91.88 114 GLU A CA 1
ATOM 892 C C . GLU A 1 114 ? -10.484 -5.125 3.574 1 91.88 114 GLU A C 1
ATOM 894 O O . GLU A 1 114 ? -9.812 -5.062 2.547 1 91.88 114 GLU A O 1
ATOM 899 N N . ASN A 1 115 ? -10.211 -5.906 4.535 1 92.25 115 ASN A N 1
ATOM 900 C CA . ASN A 1 115 ? -9.266 -7.016 4.477 1 92.25 115 ASN A CA 1
ATOM 901 C C . ASN A 1 115 ? -7.824 -6.52 4.375 1 92.25 115 ASN A C 1
ATOM 903 O O . ASN A 1 115 ? -6.957 -7.219 3.85 1 92.25 115 ASN A O 1
ATOM 907 N N . HIS A 1 116 ? -7.602 -5.32 4.719 1 95.12 116 HIS A N 1
ATOM 908 C CA . HIS A 1 116 ? -6.27 -4.746 4.883 1 95.12 116 HIS A CA 1
ATOM 909 C C . HIS A 1 116 ? -5.969 -4.473 6.352 1 95.12 116 HIS A C 1
ATOM 911 O O . HIS A 1 116 ? -6.844 -4.031 7.098 1 95.12 116 HIS A O 1
ATOM 917 N N . GLU A 1 117 ? -4.809 -4.699 6.734 1 93.75 117 GLU A N 1
ATOM 918 C CA . GLU A 1 117 ? -4.434 -4.477 8.125 1 93.75 117 GLU A CA 1
ATOM 919 C C . GLU A 1 117 ? -3.752 -3.125 8.305 1 93.75 117 GLU A C 1
ATOM 921 O O . GLU A 1 117 ? -3.098 -2.627 7.387 1 93.75 117 GLU A O 1
ATOM 926 N N . ARG A 1 118 ? -3.98 -2.58 9.531 1 95.69 118 ARG A N 1
ATOM 927 C CA . ARG A 1 118 ? -3.312 -1.358 9.969 1 95.69 118 ARG A CA 1
ATOM 928 C C . ARG A 1 118 ? -3.504 -0.235 8.953 1 95.69 118 ARG A C 1
ATOM 930 O O . ARG A 1 118 ? -2.531 0.368 8.492 1 95.69 118 ARG A O 1
ATOM 937 N N . VAL A 1 119 ? -4.738 0.031 8.664 1 96.88 119 VAL A N 1
ATOM 938 C CA . VAL A 1 119 ? -5.117 1.035 7.672 1 96.88 119 VAL A CA 1
ATOM 939 C C . VAL A 1 119 ? -5.375 2.371 8.367 1 96.88 119 VAL A C 1
ATOM 941 O O . VAL A 1 119 ? -6.152 2.445 9.32 1 96.88 119 VAL A O 1
ATOM 944 N N . PRO A 1 120 ? -4.703 3.43 7.941 1 97.88 120 PRO A N 1
ATOM 945 C CA . PRO A 1 120 ? -5.035 4.738 8.5 1 97.88 120 PRO A CA 1
ATOM 946 C C . PRO A 1 120 ? -6.516 5.09 8.352 1 97.88 120 PRO A C 1
ATOM 948 O O . PRO A 1 120 ? -7.082 4.934 7.27 1 97.88 120 PRO A O 1
ATOM 951 N N . GLN A 1 121 ? -7.09 5.562 9.453 1 97.62 121 GLN A N 1
ATOM 952 C CA . GLN A 1 121 ? -8.438 6.129 9.414 1 97.62 121 GLN A CA 1
ATOM 953 C C . GLN A 1 121 ? -8.43 7.508 8.758 1 97.62 121 GLN A C 1
ATOM 955 O O . GLN A 1 121 ? -7.383 8.141 8.633 1 97.62 121 GLN A O 1
ATOM 960 N N . ARG A 1 122 ? -9.617 7.883 8.281 1 97.38 122 ARG A N 1
ATOM 961 C CA . ARG A 1 122 ? -9.742 9.273 7.84 1 97.38 122 ARG A CA 1
ATOM 962 C C . ARG A 1 122 ? -9.664 10.227 9.023 1 97.38 122 ARG A C 1
ATOM 964 O O . ARG A 1 122 ? -10.43 10.109 9.977 1 97.38 122 ARG A O 1
ATOM 971 N N . ALA A 1 123 ? -8.766 11.156 8.992 1 97.88 123 ALA A N 1
ATOM 972 C CA . ALA A 1 123 ? -8.531 12.086 10.094 1 97.88 123 ALA A CA 1
ATOM 973 C C . ALA A 1 123 ? -7.777 13.32 9.617 1 97.88 123 ALA A C 1
ATOM 975 O O . ALA A 1 123 ? -7.086 13.281 8.602 1 97.88 123 ALA A O 1
ATOM 976 N N . VAL A 1 124 ? -7.922 14.414 10.336 1 97.25 124 VAL A N 1
ATOM 977 C CA . VAL A 1 124 ? -7.227 15.672 10.062 1 97.25 124 VAL A CA 1
ATOM 978 C C . VAL A 1 124 ? -6.637 16.234 11.359 1 97.25 124 VAL A C 1
ATOM 980 O O . VAL A 1 124 ? -7.328 16.297 12.375 1 97.25 124 VAL A O 1
ATOM 983 N N . PHE A 1 125 ? -5.395 16.578 11.336 1 98 125 PHE A N 1
ATOM 984 C CA . PHE A 1 125 ? -4.73 17.234 12.453 1 98 125 PHE A CA 1
ATOM 985 C C . PHE A 1 125 ? -4.016 18.5 11.984 1 98 125 PHE A C 1
ATOM 987 O O . PHE A 1 125 ? -3.295 18.469 10.984 1 98 125 PHE A O 1
ATOM 994 N N . LEU A 1 126 ? -4.23 19.562 12.625 1 97.12 126 LEU A N 1
ATOM 995 C CA . LEU A 1 126 ? -3.404 20.75 12.477 1 97.12 126 LEU A CA 1
ATOM 996 C C . LEU A 1 126 ? -2.412 20.859 13.633 1 97.12 126 LEU A C 1
ATOM 998 O O . LEU A 1 126 ? -2.809 20.891 14.797 1 97.12 126 LEU A O 1
ATOM 1002 N N . ILE A 1 127 ? -1.171 20.891 13.297 1 98 127 ILE A N 1
ATOM 1003 C CA . ILE A 1 127 ? -0.101 20.922 14.289 1 98 127 ILE A CA 1
ATOM 1004 C C . ILE A 1 127 ? 0.688 22.219 14.156 1 98 127 ILE A C 1
ATOM 1006 O O . ILE A 1 127 ? 1.148 22.562 13.062 1 98 127 ILE A O 1
ATOM 1010 N N . ASP A 1 128 ? 0.862 22.953 15.203 1 97.12 128 ASP A N 1
ATOM 1011 C CA . ASP A 1 128 ? 1.597 24.203 15.133 1 97.12 128 ASP A CA 1
ATOM 1012 C C . ASP A 1 128 ? 3.102 23.969 15.25 1 97.12 128 ASP A C 1
ATOM 1014 O O . ASP A 1 128 ? 3.551 22.828 15.336 1 97.12 128 ASP A O 1
ATOM 1018 N N . SER A 1 129 ? 3.92 25.016 15.188 1 96.5 129 SER A N 1
ATOM 1019 C CA . SER A 1 129 ? 5.375 24.906 15.141 1 96.5 129 SER A CA 1
ATOM 1020 C C . SER A 1 129 ? 5.938 24.406 16.469 1 96.5 129 SER A C 1
ATOM 1022 O O . SER A 1 129 ? 7.102 24 16.531 1 96.5 129 SER A O 1
ATOM 1024 N N . GLU A 1 130 ? 5.164 24.422 17.5 1 96.94 130 GLU A N 1
ATOM 1025 C CA . GLU A 1 130 ? 5.566 23.906 18.812 1 96.94 130 GLU A CA 1
ATOM 1026 C C . GLU A 1 130 ? 5.141 22.438 18.969 1 96.94 130 GLU A C 1
ATOM 1028 O O . GLU A 1 130 ? 5.281 21.859 20.047 1 96.94 130 GLU A O 1
ATOM 1033 N N . GLN A 1 131 ? 4.504 21.875 17.906 1 98.25 131 GLN A N 1
ATOM 1034 C CA . GLN A 1 131 ? 4.062 20.484 17.812 1 98.25 131 GLN A CA 1
ATOM 1035 C C . GLN A 1 131 ? 2.895 20.219 18.75 1 98.25 131 GLN A C 1
ATOM 1037 O O . GLN A 1 131 ? 2.818 19.156 19.359 1 98.25 131 GLN A O 1
ATOM 1042 N N . THR A 1 132 ? 2.156 21.281 18.922 1 98.19 132 THR A N 1
ATOM 1043 C CA . THR A 1 132 ? 0.88 21.141 19.609 1 98.19 132 THR A CA 1
ATOM 1044 C C . THR A 1 132 ? -0.258 20.938 18.609 1 98.19 132 THR A C 1
ATOM 1046 O O . THR A 1 132 ? -0.335 21.656 17.609 1 98.19 132 THR A O 1
ATOM 1049 N N . ILE A 1 133 ? -1.1 20.031 18.906 1 98.56 133 ILE A N 1
ATOM 1050 C CA . ILE A 1 133 ? -2.27 19.812 18.062 1 98.56 133 ILE A CA 1
ATOM 1051 C C . ILE A 1 133 ? -3.281 20.938 18.281 1 98.56 133 ILE A C 1
ATOM 1053 O O . ILE A 1 133 ? -3.799 21.094 19.391 1 98.56 133 ILE A O 1
ATOM 1057 N N . ARG A 1 134 ? -3.586 21.641 17.203 1 97.12 134 ARG A N 1
ATOM 1058 C CA . ARG A 1 134 ? -4.465 22.812 17.297 1 97.12 134 ARG A CA 1
ATOM 1059 C C . ARG A 1 134 ? -5.863 22.484 16.781 1 97.12 134 ARG A C 1
ATOM 1061 O O . ARG A 1 134 ? -6.824 23.188 17.078 1 97.12 134 ARG A O 1
ATOM 1068 N N . TYR A 1 135 ? -5.98 21.469 16.031 1 97.31 135 TYR A N 1
ATOM 1069 C CA . TYR A 1 135 ? -7.238 20.938 15.523 1 97.31 135 TYR A CA 1
ATOM 1070 C C . TYR A 1 135 ? -7.148 19.422 15.32 1 97.31 135 TYR A C 1
ATOM 1072 O O . TYR A 1 135 ? -6.117 18.922 14.875 1 97.31 135 TYR A O 1
ATOM 1080 N N . ALA A 1 136 ? -8.211 18.781 15.695 1 97.94 136 ALA A N 1
ATOM 1081 C CA . ALA A 1 136 ? -8.258 17.328 15.523 1 97.94 136 ALA A CA 1
ATOM 1082 C C . ALA A 1 136 ? -9.656 16.859 15.133 1 97.94 136 ALA A C 1
ATOM 1084 O O . ALA A 1 136 ? -10.641 17.266 15.758 1 97.94 136 ALA A O 1
ATOM 1085 N N . TRP A 1 137 ? -9.688 16.078 14.125 1 97.38 137 TRP A N 1
ATOM 1086 C CA . TRP A 1 137 ? -10.922 15.438 13.672 1 97.38 137 TRP A CA 1
ATOM 1087 C C . TRP A 1 137 ? -10.641 14.031 13.148 1 97.38 137 TRP A C 1
ATOM 1089 O O . TRP A 1 137 ? -9.664 13.812 12.43 1 97.38 137 TRP A O 1
ATOM 1099 N N . ALA A 1 138 ? -11.414 13.102 13.477 1 96.94 138 ALA A N 1
ATOM 1100 C CA . ALA A 1 138 ? -11.32 11.734 12.977 1 96.94 138 ALA A CA 1
ATOM 1101 C C . ALA A 1 138 ? -12.695 11.078 12.898 1 96.94 138 ALA A C 1
ATOM 1103 O O . ALA A 1 138 ? -13.633 11.523 13.562 1 96.94 138 ALA A O 1
ATOM 1104 N N . THR A 1 139 ? -12.766 10.086 12.117 1 95.38 139 THR A N 1
ATOM 1105 C CA . THR A 1 139 ? -14.008 9.344 12 1 95.38 139 THR A CA 1
ATOM 1106 C C . THR A 1 139 ? -13.742 7.844 11.898 1 95.38 139 THR A C 1
ATOM 1108 O O . THR A 1 139 ? -12.695 7.43 11.391 1 95.38 139 THR A O 1
ATOM 1111 N N . GLU A 1 140 ? -14.664 7.039 12.391 1 92.62 140 GLU A N 1
ATOM 1112 C CA . GLU A 1 140 ? -14.609 5.594 12.211 1 92.62 140 GLU A CA 1
ATOM 1113 C C . GLU A 1 140 ? -15.25 5.172 10.891 1 92.62 140 GLU A C 1
ATOM 1115 O O . GLU A 1 140 ? -15.039 4.055 10.422 1 92.62 140 GLU A O 1
ATOM 1120 N N . ASP A 1 141 ? -16.031 6.145 10.422 1 91.69 141 ASP A N 1
ATOM 1121 C CA . ASP A 1 141 ? -16.672 5.902 9.141 1 91.69 141 ASP A CA 1
ATOM 1122 C C . ASP A 1 141 ? -15.789 6.336 7.977 1 91.69 141 ASP A C 1
ATOM 1124 O O . ASP A 1 141 ? -15.664 7.527 7.695 1 91.69 141 ASP A O 1
ATOM 1128 N N . ALA A 1 142 ? -15.336 5.352 7.227 1 85.38 142 ALA A N 1
ATOM 1129 C CA . ALA A 1 142 ? -14.375 5.621 6.16 1 85.38 142 ALA A CA 1
ATOM 1130 C C . ALA A 1 142 ? -15.016 6.426 5.035 1 85.38 142 ALA A C 1
ATOM 1132 O O . ALA A 1 142 ? -14.32 6.996 4.191 1 85.38 142 ALA A O 1
ATOM 1133 N N . LEU A 1 143 ? -16.344 6.574 4.992 1 88 143 LEU A N 1
ATOM 1134 C CA . LEU A 1 143 ? -17.047 7.27 3.922 1 88 143 LEU A CA 1
ATOM 1135 C C . LEU A 1 143 ? -17.328 8.719 4.309 1 88 143 LEU A C 1
ATOM 1137 O O . LEU A 1 143 ? -17.703 9.531 3.461 1 88 143 LEU A O 1
ATOM 1141 N N . GLU A 1 144 ? -17.172 8.969 5.605 1 90.81 144 GLU A N 1
ATOM 1142 C CA . GLU A 1 144 ? -17.375 10.336 6.07 1 90.81 144 GLU A CA 1
ATOM 1143 C C . GLU A 1 144 ? -16.156 11.211 5.785 1 90.81 144 GLU A C 1
ATOM 1145 O O . GLU A 1 144 ? -15.047 10.875 6.184 1 90.81 144 GLU A O 1
ATOM 1150 N N . LYS A 1 145 ? -16.438 12.367 5.117 1 92.31 145 LYS A N 1
ATOM 1151 C CA . LYS A 1 145 ? -15.359 13.305 4.805 1 92.31 145 LYS A CA 1
ATOM 1152 C C . LYS A 1 145 ? -15.312 14.445 5.82 1 92.31 145 LYS A C 1
ATOM 1154 O O . LYS A 1 145 ? -16.344 14.836 6.367 1 92.31 145 LYS A O 1
ATOM 1159 N N . PRO A 1 146 ? -14.141 14.922 6.012 1 92.25 146 PRO A N 1
ATOM 1160 C CA . PRO A 1 146 ? -14.047 16.062 6.93 1 92.25 146 PRO A CA 1
ATOM 1161 C C . PRO A 1 146 ? -14.648 17.328 6.352 1 92.25 146 PRO A C 1
ATOM 1163 O O . PRO A 1 146 ? -14.719 17.5 5.129 1 92.25 146 PRO A O 1
ATOM 1166 N N . ASP A 1 147 ? -15.133 18.125 7.293 1 90.44 147 ASP A N 1
ATOM 1167 C CA . ASP A 1 147 ? -15.422 19.516 6.969 1 90.44 147 ASP A CA 1
ATOM 1168 C C . ASP A 1 147 ? -14.172 20.375 7.121 1 90.44 147 ASP A C 1
ATOM 1170 O O . ASP A 1 147 ? -13.602 20.469 8.211 1 90.44 147 ASP A O 1
ATOM 1174 N N . PHE A 1 148 ? -13.773 21.109 6.062 1 88.81 148 PHE A N 1
ATOM 1175 C CA . PHE A 1 148 ? -12.5 21.797 6.125 1 88.81 148 PHE A CA 1
ATOM 1176 C C . PHE A 1 148 ? -12.68 23.234 6.625 1 88.81 148 PHE A C 1
ATOM 1178 O O . PHE A 1 148 ? -11.703 23.938 6.891 1 88.81 148 PHE A O 1
ATOM 1185 N N . PHE A 1 149 ? -13.883 23.688 6.875 1 89.94 149 PHE A N 1
ATOM 1186 C CA . PHE A 1 149 ? -14.109 25.031 7.375 1 89.94 149 PHE A CA 1
ATOM 1187 C C . PHE A 1 149 ? -13.547 25.188 8.781 1 89.94 149 PHE A C 1
ATOM 1189 O O . PHE A 1 149 ? -12.836 26.172 9.07 1 89.94 149 PHE A O 1
ATOM 1196 N N . PRO A 1 150 ? -13.844 24.188 9.602 1 92.94 150 PRO A N 1
ATOM 1197 C CA . PRO A 1 150 ? -13.219 24.297 10.922 1 92.94 150 PRO A CA 1
ATOM 1198 C C . PRO A 1 150 ? -11.695 24.312 10.859 1 92.94 150 PRO A C 1
ATOM 1200 O O . PRO A 1 150 ? -11.039 24.922 11.703 1 92.94 150 PRO A O 1
ATOM 1203 N N . VAL A 1 151 ? -11.109 23.609 9.945 1 91.56 151 VAL A N 1
ATOM 1204 C CA . VAL A 1 151 ? -9.656 23.609 9.766 1 91.56 151 VAL A CA 1
ATOM 1205 C C . VAL A 1 151 ? -9.188 25.016 9.375 1 91.56 151 VAL A C 1
ATOM 1207 O O . VAL A 1 151 ? -8.188 25.5 9.906 1 91.56 151 VAL A O 1
ATOM 1210 N N . LYS A 1 152 ? -9.898 25.609 8.469 1 89.62 152 LYS A N 1
ATOM 1211 C CA . LYS A 1 152 ? -9.578 26.984 8.055 1 89.62 152 LYS A CA 1
ATOM 1212 C C . LYS A 1 152 ? -9.625 27.938 9.234 1 89.62 152 LYS A C 1
ATOM 1214 O O . LYS A 1 152 ? -8.75 28.797 9.391 1 89.62 152 LYS A O 1
ATOM 1219 N N . ASP A 1 153 ? -10.672 27.781 10.039 1 92.19 153 ASP A N 1
ATOM 1220 C CA . ASP A 1 153 ? -10.805 28.609 11.219 1 92.19 153 ASP A CA 1
ATOM 1221 C C . ASP A 1 153 ? -9.602 28.453 12.156 1 92.19 153 ASP A C 1
ATOM 1223 O O . ASP A 1 153 ? -9.078 29.438 12.672 1 92.19 153 ASP A O 1
ATOM 1227 N N . ALA A 1 154 ? -9.219 27.219 12.336 1 93.25 154 ALA A N 1
ATOM 1228 C CA . ALA A 1 154 ? -8.07 26.938 13.188 1 93.25 154 ALA A CA 1
ATOM 1229 C C . ALA A 1 154 ? -6.793 27.547 12.609 1 93.25 154 ALA A C 1
ATOM 1231 O O . ALA A 1 154 ? -5.949 28.062 13.352 1 93.25 154 ALA A O 1
ATOM 1232 N N . LEU A 1 155 ? -6.684 27.5 11.375 1 91.06 155 LEU A N 1
ATOM 1233 C CA . LEU A 1 155 ? -5.523 28.062 10.695 1 91.06 155 LEU A CA 1
ATOM 1234 C C . LEU A 1 155 ? -5.488 29.578 10.844 1 91.06 155 LEU A C 1
ATOM 1236 O O . LEU A 1 155 ? -4.426 30.156 11.078 1 91.06 155 LEU A O 1
ATOM 1240 N N . ASP A 1 156 ? -6.578 30.172 10.664 1 89.62 156 ASP A N 1
ATOM 1241 C CA . ASP A 1 156 ? -6.676 31.625 10.836 1 89.62 156 ASP A CA 1
ATOM 1242 C C . ASP A 1 156 ? -6.262 32.031 12.242 1 89.62 156 ASP A C 1
ATOM 1244 O O . ASP A 1 156 ? -5.574 33.062 12.422 1 89.62 156 AS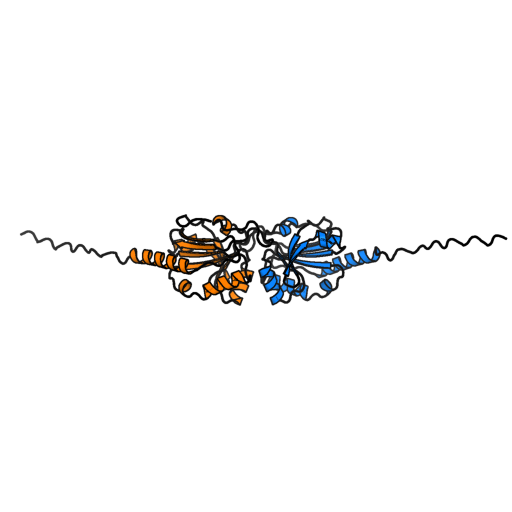P A O 1
ATOM 1248 N N . THR A 1 157 ? -6.719 31.281 13.148 1 91.5 157 THR A N 1
ATOM 1249 C CA . THR A 1 157 ? -6.359 31.547 14.539 1 91.5 157 THR A CA 1
ATOM 1250 C C . THR A 1 157 ? -4.852 31.422 14.734 1 91.5 157 THR A C 1
ATOM 1252 O O . THR A 1 157 ? -4.238 32.281 15.391 1 91.5 157 THR A O 1
ATOM 1255 N N . LEU A 1 158 ? -4.297 30.406 14.211 1 90.75 158 LEU A N 1
ATOM 1256 C CA . LEU A 1 158 ? -2.857 30.172 14.312 1 90.75 158 LEU A CA 1
ATOM 1257 C C . LEU A 1 158 ? -2.08 31.328 13.68 1 90.75 158 LEU A C 1
ATOM 1259 O O . LEU A 1 158 ? -1.058 31.75 14.219 1 90.75 158 LEU A O 1
ATOM 1263 N N . GLU A 1 159 ? -2.502 31.797 12.594 1 87.75 159 GLU A N 1
ATOM 1264 C CA . GLU A 1 159 ? -1.841 32.906 11.891 1 87.75 159 GLU A CA 1
ATOM 1265 C C . GLU A 1 159 ? -1.945 34.188 12.68 1 87.75 159 GLU A C 1
ATOM 1267 O O . GLU A 1 159 ? -0.999 35 12.711 1 87.75 159 GLU A O 1
ATOM 1272 N N . ALA A 1 160 ? -3.053 34.438 13.289 1 88.75 160 ALA A N 1
ATOM 1273 C CA . ALA A 1 160 ? -3.262 35.625 14.102 1 88.75 160 ALA A CA 1
ATOM 1274 C C . ALA A 1 160 ? -2.322 35.656 15.305 1 88.75 160 ALA A C 1
ATOM 1276 O O . ALA A 1 160 ? -1.824 36.719 15.695 1 88.75 160 ALA A O 1
ATOM 1277 N N . GLU A 1 161 ? -2.123 34.469 15.812 1 89.25 161 GLU A N 1
ATOM 1278 C CA . GLU A 1 161 ? -1.228 34.344 16.953 1 89.25 161 GLU A CA 1
ATOM 1279 C C . GLU A 1 161 ? 0.22 34.625 16.562 1 89.25 161 GLU A C 1
ATOM 1281 O O . GLU A 1 161 ? 1.012 35.125 17.375 1 89.25 161 GLU A O 1
ATOM 1286 N N . ARG A 1 162 ? 0.56 34.281 15.445 1 81.62 162 ARG A N 1
ATOM 1287 C CA . ARG A 1 162 ? 1.914 34.469 14.945 1 81.62 162 ARG A CA 1
ATOM 1288 C C . ARG A 1 162 ? 2.172 35.969 14.656 1 81.62 162 ARG A C 1
ATOM 1290 O O . ARG A 1 162 ? 3.271 36.469 14.898 1 81.62 162 ARG A O 1
ATOM 1297 N N . ASP A 1 163 ? 1.221 36.656 14.016 1 76.56 163 ASP A N 1
ATOM 1298 C CA . ASP A 1 163 ? 1.338 38.094 13.688 1 76.56 163 ASP A CA 1
ATOM 1299 C C . ASP A 1 163 ? 1.441 38.938 14.953 1 76.56 163 ASP A C 1
ATOM 1301 O O . ASP A 1 163 ? 2.111 39.969 14.961 1 76.56 163 ASP A O 1
ATOM 1305 N N . GLU A 1 164 ? 0.652 38.594 15.891 1 66.12 164 GLU A N 1
ATOM 1306 C CA . GLU A 1 164 ? 0.708 39.344 17.125 1 66.12 164 GLU A CA 1
ATOM 1307 C C . GLU A 1 164 ? 2.086 39.25 17.781 1 66.12 164 GLU A C 1
ATOM 1309 O O . GLU A 1 164 ? 2.586 40.219 18.344 1 66.12 164 GLU A O 1
ATOM 1314 N N . PHE A 1 165 ? 2.797 38.094 17.797 1 58.03 165 PHE A N 1
ATOM 1315 C CA . PHE A 1 165 ? 4.102 37.938 18.422 1 58.03 165 PHE A CA 1
ATOM 1316 C C . PHE A 1 165 ? 5.223 38.25 17.438 1 58.03 165 PHE A C 1
ATOM 1318 O O . PHE A 1 165 ? 6.402 38.125 17.766 1 58.03 165 PHE A O 1
ATOM 1325 N N . GLY A 1 166 ? 4.957 38.594 16.297 1 51.16 166 GLY A N 1
ATOM 1326 C CA . GLY A 1 166 ? 5.996 38.906 15.328 1 51.16 166 GLY A CA 1
ATOM 1327 C C . GLY A 1 166 ? 6.898 40.031 15.781 1 51.16 166 GLY A C 1
ATOM 1328 O O . GLY A 1 166 ? 6.57 40.75 16.719 1 51.16 166 GLY A O 1
ATOM 1329 N N . PRO A 1 167 ? 8.297 39.969 15.336 1 50.97 167 PRO A N 1
ATOM 1330 C CA . PRO A 1 167 ? 9.336 40.906 15.797 1 50.97 167 PRO A CA 1
ATOM 1331 C C . PRO A 1 167 ? 8.891 42.375 15.719 1 50.97 167 PRO A C 1
ATOM 1333 O O . PRO A 1 167 ? 9.555 43.25 16.281 1 50.97 167 PRO A O 1
ATOM 1336 N N . ASP A 1 168 ? 7.992 42.562 14.867 1 43.97 168 ASP A N 1
ATOM 1337 C CA . ASP A 1 168 ? 7.879 44 14.617 1 43.97 168 ASP A CA 1
ATOM 1338 C C . ASP A 1 168 ? 7.324 44.75 15.836 1 43.97 168 ASP A C 1
ATOM 1340 O O . ASP A 1 168 ? 7.289 45.969 15.875 1 43.97 168 ASP A O 1
ATOM 1344 N N . ASP A 1 169 ? 6.617 43.969 16.672 1 41.78 169 ASP A N 1
ATOM 1345 C CA . ASP A 1 169 ? 6.09 44.781 17.75 1 41.78 169 ASP A CA 1
ATOM 1346 C C . ASP A 1 169 ? 7.18 45.125 18.781 1 41.78 169 ASP A C 1
ATOM 1348 O O . ASP A 1 169 ? 7.031 44.812 19.969 1 41.78 169 ASP A O 1
ATOM 1352 N N . VAL A 1 170 ? 8.516 44.844 18.406 1 41.31 170 VAL A N 1
ATOM 1353 C CA . VAL A 1 170 ? 9.547 45.562 19.172 1 41.31 170 VAL A CA 1
ATOM 1354 C C . VAL A 1 170 ? 9.281 47.062 19.141 1 41.31 170 VAL A C 1
ATOM 1356 O O . VAL A 1 170 ? 9.383 47.688 18.094 1 41.31 170 VAL A O 1
ATOM 1359 N N . GLU A 1 171 ? 8.375 47.531 19.766 1 41.59 171 GLU A N 1
ATOM 1360 C CA . GLU A 1 171 ? 8.336 48.938 20.109 1 41.59 171 GLU A CA 1
ATOM 1361 C C . GLU A 1 171 ? 9.734 49.5 20.406 1 41.59 171 GLU A C 1
ATOM 1363 O O . GLU A 1 171 ? 10.422 49 21.312 1 41.59 171 GLU A O 1
ATOM 1368 N N . LEU A 1 172 ? 10.445 49.844 19.391 1 38.12 172 LEU A N 1
ATOM 1369 C CA . LEU A 1 172 ? 11.609 50.719 19.484 1 38.12 172 LEU A CA 1
ATOM 1370 C C . LEU A 1 172 ? 11.414 51.75 20.578 1 38.12 172 LEU A C 1
ATOM 1372 O O . LEU A 1 172 ? 10.742 52.781 20.359 1 38.12 172 LEU A O 1
ATOM 1376 N N . VAL A 1 173 ? 11.055 51.25 21.75 1 40.81 173 VAL A N 1
ATOM 1377 C CA . VAL A 1 173 ? 11.18 52.188 22.859 1 40.81 173 VAL A CA 1
ATOM 1378 C C . VAL A 1 173 ? 12.547 52.875 22.812 1 40.81 173 VAL A C 1
ATOM 1380 O O . VAL A 1 173 ? 13.555 52.281 23.219 1 40.81 173 VAL A O 1
ATOM 1383 N N . VAL A 1 174 ? 13.023 53.375 21.703 1 39.38 174 VAL A N 1
ATOM 1384 C CA . VAL A 1 174 ? 14.117 54.344 21.688 1 39.38 174 VAL A CA 1
ATOM 1385 C C . VAL A 1 174 ? 13.969 55.312 22.844 1 39.38 174 VAL A C 1
ATOM 1387 O O . VAL A 1 174 ? 13.016 56.094 22.875 1 39.38 174 VAL A O 1
ATOM 1390 N N . GLU A 1 175 ? 14.352 54.906 24.016 1 37.03 175 GLU A N 1
ATOM 1391 C CA . GLU A 1 175 ? 14.586 55.844 25.109 1 37.03 175 GLU A CA 1
ATOM 1392 C C . GLU A 1 175 ? 15.305 57.094 24.641 1 37.03 175 GLU A C 1
ATOM 1394 O O . GLU A 1 175 ? 16.422 57.031 24.109 1 37.03 175 GLU A O 1
ATOM 1399 N N . TYR A 1 176 ? 14.57 58 24.016 1 38.91 176 TYR A N 1
ATOM 1400 C CA . TYR A 1 176 ? 15.023 59.375 23.844 1 38.91 176 TYR A CA 1
ATOM 1401 C C . TYR A 1 176 ? 15.789 59.844 25.062 1 38.91 176 TYR A C 1
ATOM 1403 O O . TYR A 1 176 ? 15.203 60.094 26.125 1 38.91 176 TYR A O 1
ATOM 1411 N N . ASN A 1 177 ? 16.922 59.125 25.391 1 39.25 177 ASN A N 1
ATOM 1412 C CA . ASN A 1 177 ? 17.812 59.75 26.359 1 39.25 177 ASN A CA 1
ATOM 1413 C C . ASN A 1 177 ? 17.922 61.25 26.109 1 39.25 177 ASN A C 1
ATOM 1415 O O . ASN A 1 177 ? 18.359 61.688 25.047 1 39.25 177 ASN A O 1
ATOM 1419 N N . GLU A 1 178 ? 17.125 62.062 26.797 1 41.06 178 GLU A N 1
ATOM 1420 C CA . GLU A 1 178 ? 17.109 63.531 26.953 1 41.06 178 GLU A CA 1
ATOM 1421 C C . GLU A 1 178 ? 18.516 64.062 27.031 1 41.06 178 GLU A C 1
ATOM 1423 O O . GLU A 1 178 ? 19.328 63.656 27.859 1 41.06 178 GLU A O 1
ATOM 1428 N N . GLU A 1 179 ? 19.125 64.438 25.859 1 42.84 179 GLU A N 1
ATOM 1429 C CA . GLU A 1 179 ? 20.391 65.125 25.828 1 42.84 179 GLU A CA 1
ATOM 1430 C C . GLU A 1 179 ? 20.516 66.125 27.016 1 42.84 179 GLU A C 1
ATOM 1432 O O . GLU A 1 179 ? 19.594 66.875 27.297 1 42.84 179 GLU A O 1
ATOM 1437 N N . PRO A 1 180 ? 21.344 65.688 28.016 1 45.47 180 PRO A N 1
ATOM 1438 C CA . PRO A 1 180 ? 21.516 66.625 29.172 1 45.47 180 PRO A CA 1
ATOM 1439 C C . PRO A 1 180 ? 21.562 68.062 28.781 1 45.47 180 PRO A C 1
ATOM 1441 O O . PRO A 1 180 ? 21.953 68.438 27.656 1 45.47 180 PRO A O 1
ATOM 1444 N N . GLU A 1 181 ? 20.656 68.875 29.312 1 42.56 181 GLU A N 1
ATOM 1445 C CA . GLU A 1 181 ? 20.562 70.312 29.188 1 42.56 181 GLU A CA 1
ATOM 1446 C C . GLU A 1 181 ? 21.938 71 29.156 1 42.56 181 GLU A C 1
ATOM 1448 O O . GLU A 1 181 ? 22.844 70.5 29.859 1 42.56 181 GLU A O 1
ATOM 1453 N N . PRO A 1 182 ? 22.25 71.688 28.062 1 40.66 182 PRO A N 1
ATOM 1454 C CA . PRO A 1 182 ? 23.5 72.438 27.906 1 40.66 182 PRO A CA 1
ATOM 1455 C C . PRO A 1 182 ? 23.953 73.125 29.203 1 40.66 182 PRO A C 1
ATOM 1457 O O . PRO A 1 182 ? 23.125 73.75 29.875 1 40.66 182 PRO A O 1
ATOM 1460 N N . LEU A 1 183 ? 24.953 72.562 29.984 1 35.09 183 LEU A N 1
ATOM 1461 C CA . LEU A 1 183 ? 25.594 73.188 31.109 1 35.09 183 LEU A CA 1
ATOM 1462 C C . LEU A 1 183 ? 25.875 74.688 30.812 1 35.09 183 LEU A C 1
ATOM 1464 O O . LEU A 1 183 ? 26.594 75 29.859 1 35.09 183 LEU A O 1
ATOM 1468 N N . THR A 1 184 ? 24.984 75.562 31.156 1 29.95 184 THR A N 1
ATOM 1469 C CA . THR A 1 184 ? 25.453 76.875 31.5 1 29.95 184 THR A CA 1
ATOM 1470 C C . THR A 1 184 ? 26.469 76.875 32.625 1 29.95 184 THR A C 1
ATOM 1472 O O . THR A 1 184 ? 26.312 76.062 33.594 1 29.95 184 THR A O 1
ATOM 1475 N N . MET B 1 1 ? 14.586 -18.375 1.544 1 86.88 1 MET B N 1
ATOM 1476 C CA . MET B 1 1 ? 13.375 -18.688 0.787 1 86.88 1 MET B CA 1
ATOM 1477 C C . MET B 1 1 ? 12.945 -20.141 1.015 1 86.88 1 MET B C 1
ATOM 1479 O O . MET B 1 1 ? 13.789 -21.016 1.246 1 86.88 1 MET B O 1
ATOM 1483 N N . ILE B 1 2 ? 11.625 -20.328 0.95 1 91.56 2 ILE B N 1
ATOM 1484 C CA . ILE B 1 2 ? 11.102 -21.672 1.057 1 91.56 2 ILE B CA 1
ATOM 1485 C C . ILE B 1 2 ? 11.531 -22.5 -0.156 1 91.56 2 ILE B C 1
ATOM 1487 O O . ILE B 1 2 ? 11.5 -22.016 -1.287 1 91.56 2 ILE B O 1
ATOM 1491 N N . ASN B 1 3 ? 11.852 -23.719 0.008 1 92.31 3 ASN B N 1
ATOM 1492 C CA . ASN B 1 3 ? 12.492 -24.531 -1.027 1 92.31 3 ASN B CA 1
ATOM 1493 C C . ASN B 1 3 ? 11.469 -25.328 -1.825 1 92.31 3 ASN B C 1
ATOM 1495 O O . ASN B 1 3 ? 10.383 -25.641 -1.323 1 92.31 3 ASN B O 1
ATOM 1499 N N . GLU B 1 4 ? 11.906 -25.656 -3.037 1 97 4 GLU B N 1
ATOM 1500 C CA . GLU B 1 4 ? 11.141 -26.625 -3.818 1 97 4 GLU B CA 1
ATOM 1501 C C . GLU B 1 4 ? 10.961 -27.938 -3.059 1 97 4 GLU B C 1
ATOM 1503 O O . GLU B 1 4 ? 11.875 -28.391 -2.365 1 97 4 GLU B O 1
ATOM 1508 N N . GLY B 1 5 ? 9.852 -28.469 -3.146 1 97.25 5 GLY B N 1
ATOM 1509 C CA . GLY B 1 5 ? 9.547 -29.719 -2.443 1 97.25 5 GLY B CA 1
ATOM 1510 C C . GLY B 1 5 ? 8.844 -29.484 -1.119 1 97.25 5 GLY B C 1
ATOM 1511 O O . GLY B 1 5 ? 8.203 -30.391 -0.588 1 97.25 5 GLY B O 1
ATOM 1512 N N . ALA B 1 6 ? 8.961 -28.312 -0.566 1 98.06 6 ALA B N 1
ATOM 1513 C CA . ALA B 1 6 ? 8.336 -27.969 0.706 1 98.06 6 ALA B CA 1
ATOM 1514 C C . ALA B 1 6 ? 6.832 -27.75 0.532 1 98.06 6 ALA B C 1
ATOM 1516 O O . ALA B 1 6 ? 6.359 -27.516 -0.584 1 98.06 6 ALA B O 1
ATOM 1517 N N . SER B 1 7 ? 6.121 -27.891 1.652 1 98.25 7 SER B N 1
ATOM 1518 C CA . SER B 1 7 ? 4.715 -27.5 1.667 1 98.25 7 SER B CA 1
ATOM 1519 C C . SER B 1 7 ? 4.559 -25.984 1.625 1 98.25 7 SER B C 1
ATOM 1521 O O . SER B 1 7 ? 5.234 -25.266 2.365 1 98.25 7 SER B O 1
ATOM 1523 N N . ALA B 1 8 ? 3.736 -25.547 0.742 1 98.62 8 ALA B N 1
ATOM 1524 C CA . ALA B 1 8 ? 3.5 -24.109 0.623 1 98.62 8 ALA B CA 1
ATOM 1525 C C . ALA B 1 8 ? 2.656 -23.594 1.784 1 98.62 8 ALA B C 1
ATOM 1527 O O . ALA B 1 8 ? 1.621 -24.172 2.113 1 98.62 8 ALA B O 1
ATOM 1528 N N . PRO B 1 9 ? 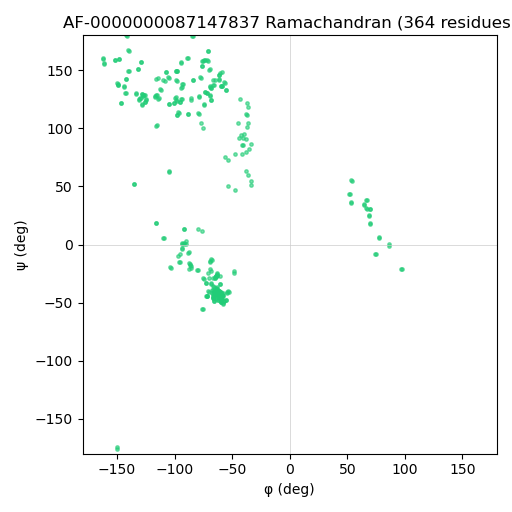3.033 -22.547 2.436 1 98.62 9 PRO B N 1
ATOM 1529 C CA . PRO B 1 9 ? 2.168 -21.938 3.447 1 98.62 9 PRO B CA 1
ATOM 1530 C C . PRO B 1 9 ? 0.815 -21.5 2.885 1 98.62 9 PRO B C 1
ATOM 1532 O O . PRO B 1 9 ? 0.75 -20.922 1.798 1 98.62 9 PRO B O 1
ATOM 1535 N N . SER B 1 10 ? -0.203 -21.781 3.594 1 98.31 10 SER B N 1
ATOM 1536 C CA . SER B 1 10 ? -1.547 -21.375 3.201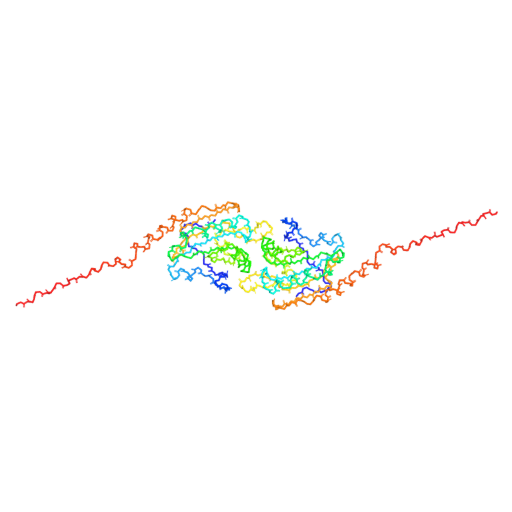 1 98.31 10 SER B CA 1
ATOM 1537 C C . SER B 1 10 ? -1.77 -19.891 3.465 1 98.31 10 SER B C 1
ATOM 1539 O O . SER B 1 10 ? -1.104 -19.297 4.316 1 98.31 10 SER B O 1
ATOM 1541 N N . PHE B 1 11 ? -2.723 -19.266 2.662 1 98.44 11 PHE B N 1
ATOM 1542 C CA . PHE B 1 11 ? -3.074 -17.875 2.883 1 98.44 11 PHE B CA 1
ATOM 1543 C C . PHE B 1 11 ? -4.398 -17.531 2.209 1 98.44 11 PHE B C 1
ATOM 1545 O O . PHE B 1 11 ? -4.883 -18.297 1.364 1 98.44 11 PHE B O 1
ATOM 1552 N N . THR B 1 12 ? -5.02 -16.516 2.625 1 97.94 12 THR B N 1
ATOM 1553 C CA . THR B 1 12 ? -6.121 -15.805 1.982 1 97.94 12 THR B CA 1
ATOM 1554 C C . THR B 1 12 ? -5.836 -14.305 1.909 1 97.94 12 THR B C 1
ATOM 1556 O O . THR B 1 12 ? -5.469 -13.688 2.912 1 97.94 12 THR B O 1
ATOM 1559 N N . LEU B 1 13 ? -5.914 -13.758 0.724 1 98 13 LEU B N 1
ATOM 1560 C CA . LEU B 1 13 ? -5.621 -12.352 0.503 1 98 13 LEU B CA 1
ATOM 1561 C C . LEU B 1 13 ? -6.723 -11.688 -0.324 1 98 13 LEU B C 1
ATOM 1563 O O . LEU B 1 13 ? -7.371 -12.352 -1.137 1 98 13 LEU B O 1
ATOM 1567 N N . PRO B 1 14 ? -6.875 -10.414 -0.081 1 97.62 14 PRO B N 1
ATOM 1568 C CA . PRO B 1 14 ? -7.809 -9.695 -0.948 1 97.62 14 PRO B CA 1
ATOM 1569 C C . PRO B 1 14 ? -7.223 -9.391 -2.324 1 97.62 14 PRO B C 1
ATOM 1571 O O . PRO B 1 14 ? -6.02 -9.148 -2.445 1 97.62 14 PRO B O 1
ATOM 1574 N N . GLY B 1 15 ? -7.969 -9.438 -3.328 1 96.94 15 GLY B N 1
ATOM 1575 C CA . GLY B 1 15 ? -7.688 -9.039 -4.699 1 96.94 15 GLY B CA 1
ATOM 1576 C C . GLY B 1 15 ? -8.914 -8.555 -5.441 1 96.94 15 GLY B C 1
ATOM 1577 O O . GLY B 1 15 ? -9.945 -8.266 -4.828 1 96.94 15 GLY B O 1
ATOM 1578 N N . LEU B 1 16 ? -8.656 -8.281 -6.727 1 89.88 16 LEU B N 1
ATOM 1579 C CA . LEU B 1 16 ? -9.781 -7.84 -7.535 1 89.88 16 LEU B CA 1
ATOM 1580 C C . LEU B 1 16 ? -10.156 -8.891 -8.578 1 89.88 16 LEU B C 1
ATOM 1582 O O . LEU B 1 16 ? -9.273 -9.516 -9.172 1 89.88 16 LEU B O 1
ATOM 1586 N N . ARG B 1 17 ? -11.414 -9.188 -8.688 1 84.06 17 ARG B N 1
ATOM 1587 C CA . ARG B 1 17 ? -11.984 -10.023 -9.734 1 84.06 17 ARG B CA 1
ATOM 1588 C C . ARG B 1 17 ? -13.156 -9.328 -10.414 1 84.06 17 ARG B C 1
ATOM 1590 O O . ARG B 1 17 ? -14.148 -8.977 -9.766 1 84.06 17 ARG B O 1
ATOM 1597 N N . ASP B 1 18 ? -13.109 -9.109 -11.68 1 80.38 18 ASP B N 1
ATOM 1598 C CA . ASP B 1 18 ? -14.172 -8.445 -12.422 1 80.38 18 ASP B CA 1
ATOM 1599 C C . ASP B 1 18 ? -14.539 -7.105 -11.797 1 80.38 18 ASP B C 1
ATOM 1601 O O . ASP B 1 18 ? -15.719 -6.793 -11.625 1 80.38 18 ASP B O 1
ATOM 1605 N N . GLY B 1 19 ? -13.539 -6.438 -11.273 1 78.56 19 GLY B N 1
ATOM 1606 C CA . GLY B 1 19 ? -13.734 -5.098 -10.75 1 78.56 19 GLY B CA 1
ATOM 1607 C C . GLY B 1 19 ? -14.203 -5.082 -9.305 1 78.56 19 GLY B C 1
ATOM 1608 O O . GLY B 1 19 ? -14.367 -4.012 -8.711 1 78.56 19 GLY B O 1
ATOM 1609 N N . GLU B 1 20 ? -14.391 -6.246 -8.758 1 86.88 20 GLU B N 1
ATOM 1610 C CA . GLU B 1 20 ? -14.867 -6.332 -7.379 1 86.88 20 GLU B CA 1
ATOM 1611 C C . GLU B 1 20 ? -13.82 -6.957 -6.465 1 86.88 20 GLU B C 1
ATOM 1613 O O . GLU B 1 20 ? -13.094 -7.867 -6.871 1 86.88 20 GLU B O 1
ATOM 1618 N N . GLN B 1 21 ? -13.812 -6.383 -5.254 1 90.62 21 GLN B N 1
ATOM 1619 C CA . GLN B 1 21 ? -12.906 -6.965 -4.273 1 90.62 21 GLN B CA 1
ATOM 1620 C C . GLN B 1 21 ? -13.383 -8.352 -3.838 1 90.62 21 GLN B C 1
ATOM 1622 O O . GLN B 1 21 ? -14.562 -8.539 -3.537 1 90.62 21 GLN B O 1
ATOM 1627 N N . THR B 1 22 ? -12.539 -9.242 -3.924 1 93.56 22 THR B N 1
ATOM 1628 C CA . THR B 1 22 ? -12.781 -10.617 -3.514 1 93.56 22 THR B CA 1
ATOM 1629 C C . THR B 1 22 ? -11.562 -11.195 -2.795 1 93.56 22 THR B C 1
ATOM 1631 O O . THR B 1 22 ? -10.523 -10.547 -2.707 1 93.56 22 THR B O 1
ATOM 1634 N N . GLU B 1 23 ? -11.812 -12.328 -2.158 1 96.25 23 GLU B N 1
ATOM 1635 C CA . GLU B 1 23 ? -10.719 -13.023 -1.492 1 96.25 23 GLU B CA 1
ATOM 1636 C C . GLU B 1 23 ? -10.172 -14.156 -2.357 1 96.25 23 GLU B C 1
ATOM 1638 O O . GLU B 1 23 ? -10.938 -14.828 -3.055 1 96.25 23 GLU B O 1
ATOM 1643 N N . TYR B 1 24 ? -8.922 -14.32 -2.357 1 97.25 24 TYR B N 1
ATOM 1644 C CA . TYR B 1 24 ? -8.219 -15.422 -3.01 1 97.25 24 TYR B CA 1
ATOM 1645 C C . TYR B 1 24 ? -7.516 -16.297 -1.984 1 97.25 24 TYR B C 1
ATOM 1647 O O . TYR B 1 24 ? -6.801 -15.797 -1.113 1 97.25 24 TYR B O 1
ATOM 1655 N N . SER B 1 25 ? -7.77 -17.562 -2.094 1 98.12 25 SER B N 1
ATOM 1656 C CA . SER B 1 25 ? -7.266 -18.531 -1.127 1 98.12 25 SER B CA 1
ATOM 1657 C C . SER B 1 25 ? -6.504 -19.656 -1.819 1 98.12 25 SER B C 1
ATOM 1659 O O . SER B 1 25 ? -7.016 -20.281 -2.75 1 98.12 25 SER B O 1
ATOM 1661 N N . LEU B 1 26 ? -5.266 -19.906 -1.32 1 98.5 26 LEU B N 1
ATOM 1662 C CA . LEU B 1 26 ? -4.5 -21.031 -1.857 1 98.5 26 LEU B CA 1
ATOM 1663 C C . LEU B 1 26 ? -5.242 -22.344 -1.646 1 98.5 26 LEU B C 1
ATOM 1665 O O . LEU B 1 26 ? -5.297 -23.172 -2.547 1 98.5 26 LEU B O 1
ATOM 1669 N N . ASP B 1 27 ? -5.828 -22.484 -0.524 1 98.44 27 ASP B N 1
ATOM 1670 C CA . ASP B 1 27 ? -6.551 -23.703 -0.187 1 98.44 27 ASP B CA 1
ATOM 1671 C C . ASP B 1 27 ? -7.707 -23.953 -1.156 1 98.44 27 ASP B C 1
ATOM 1673 O O . ASP B 1 27 ? -7.922 -25.078 -1.605 1 98.44 27 ASP B O 1
ATOM 1677 N N . GLU B 1 28 ? -8.438 -22.922 -1.458 1 97.44 28 GLU B N 1
ATOM 1678 C CA . GLU B 1 28 ? -9.57 -23.062 -2.367 1 97.44 28 GLU B CA 1
ATOM 1679 C C . GLU B 1 28 ? -9.109 -23.422 -3.775 1 97.44 28 GLU B C 1
ATOM 1681 O O . GLU B 1 28 ? -9.711 -24.266 -4.438 1 97.44 28 GLU B O 1
ATOM 1686 N N . THR B 1 29 ? -8.039 -22.828 -4.238 1 96.69 29 THR B N 1
ATOM 1687 C CA . THR B 1 29 ? -7.48 -23.094 -5.562 1 96.69 29 THR B CA 1
ATOM 1688 C C . THR B 1 29 ? -7.031 -24.547 -5.668 1 96.69 29 THR B C 1
ATOM 1690 O O . THR B 1 29 ? -7.363 -25.234 -6.637 1 96.69 29 THR B O 1
ATOM 1693 N N . THR B 1 30 ? -6.316 -24.984 -4.691 1 96.88 30 THR B N 1
ATOM 1694 C CA . THR B 1 30 ? -5.75 -26.328 -4.754 1 96.88 30 THR B CA 1
ATOM 1695 C C . THR B 1 30 ? -6.828 -27.375 -4.516 1 96.88 30 THR B C 1
ATOM 1697 O O . THR B 1 30 ? -6.754 -28.484 -5.059 1 96.88 30 THR B O 1
ATOM 1700 N N . ALA B 1 31 ? -7.855 -27.062 -3.756 1 96.69 31 ALA B N 1
ATOM 1701 C CA . ALA B 1 31 ? -8.984 -27.969 -3.562 1 96.69 31 ALA B CA 1
ATOM 1702 C C . ALA B 1 31 ? -9.719 -28.219 -4.879 1 96.69 31 ALA B C 1
ATOM 1704 O O . ALA B 1 31 ? -10.359 -29.25 -5.055 1 96.69 31 ALA B O 1
ATOM 1705 N N . ASP B 1 32 ? -9.625 -27.312 -5.793 1 95.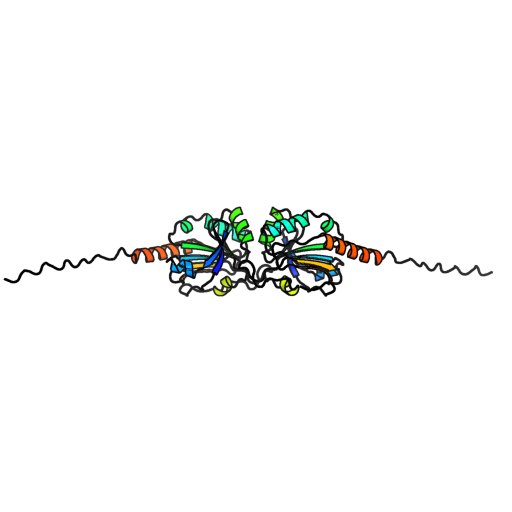75 32 ASP B N 1
ATOM 1706 C CA . ASP B 1 32 ? -10.25 -27.438 -7.109 1 95.75 32 ASP B CA 1
ATOM 1707 C C . ASP B 1 32 ? -9.289 -28.078 -8.117 1 95.75 32 ASP B C 1
ATOM 1709 O O . ASP B 1 32 ? -9.469 -27.922 -9.328 1 95.75 32 ASP B O 1
ATOM 1713 N N . ASP B 1 33 ? -8.227 -28.641 -7.594 1 94.75 33 ASP B N 1
ATOM 1714 C CA . ASP B 1 33 ? -7.227 -29.375 -8.359 1 94.75 33 ASP B CA 1
ATOM 1715 C C . ASP B 1 33 ? -6.465 -28.438 -9.305 1 94.75 33 ASP B C 1
ATOM 1717 O O . ASP B 1 33 ? -6.148 -28.812 -10.438 1 94.75 33 ASP B O 1
ATOM 1721 N N . ARG B 1 34 ? -6.309 -27.219 -8.914 1 95.62 34 ARG B N 1
ATOM 1722 C CA . ARG B 1 34 ? -5.57 -26.234 -9.695 1 95.62 34 ARG B CA 1
ATOM 1723 C C . ARG B 1 34 ? -4.227 -25.922 -9.055 1 95.62 34 ARG B C 1
ATOM 1725 O O . ARG B 1 34 ? -4.078 -26.016 -7.832 1 95.62 34 ARG B O 1
ATOM 1732 N N . ALA B 1 35 ? -3.277 -25.609 -9.867 1 96.31 35 ALA B N 1
ATOM 1733 C CA . ALA B 1 35 ? -1.988 -25.094 -9.422 1 96.31 35 ALA B CA 1
AT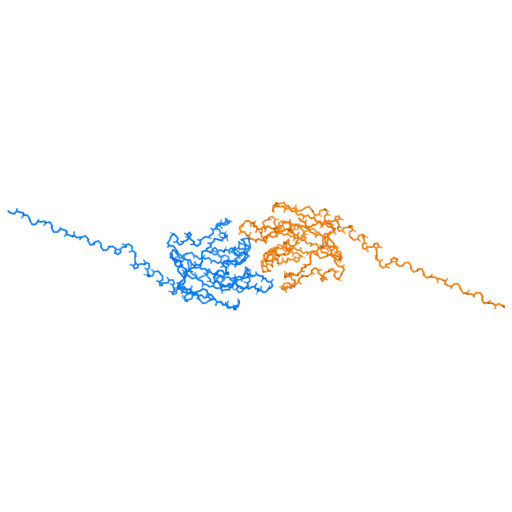OM 1734 C C . ALA B 1 35 ? -2.02 -23.578 -9.312 1 96.31 35 ALA B C 1
ATOM 1736 O O . ALA B 1 35 ? -2.922 -22.922 -9.852 1 96.31 35 ALA B O 1
ATOM 1737 N N . ALA B 1 36 ? -1.067 -23.078 -8.555 1 97 36 ALA B N 1
ATOM 1738 C CA . ALA B 1 36 ? -0.959 -21.641 -8.398 1 97 36 ALA B CA 1
ATOM 1739 C C . ALA B 1 36 ? 0.455 -21.156 -8.711 1 97 36 ALA B C 1
ATOM 1741 O O . ALA B 1 36 ? 1.435 -21.75 -8.258 1 97 36 ALA B O 1
ATOM 1742 N N . LEU B 1 37 ? 0.545 -20.188 -9.57 1 96.38 37 LEU B N 1
ATOM 1743 C CA . LEU B 1 37 ? 1.778 -19.438 -9.75 1 96.38 37 LEU B CA 1
ATOM 1744 C C . LEU B 1 37 ? 1.734 -18.125 -8.969 1 96.38 37 LEU B C 1
ATOM 1746 O O . LEU B 1 37 ? 0.925 -17.25 -9.266 1 96.38 37 LEU B O 1
ATOM 1750 N N . LEU B 1 38 ? 2.553 -18.031 -7.941 1 97.69 38 LEU B N 1
ATOM 1751 C CA . LEU B 1 38 ? 2.664 -16.828 -7.137 1 97.69 38 LEU B CA 1
ATOM 1752 C C . LEU B 1 38 ? 3.826 -15.953 -7.613 1 97.69 38 LEU B C 1
ATOM 1754 O O . LEU B 1 38 ? 4.965 -16.422 -7.695 1 97.69 38 LEU B O 1
ATOM 1758 N N . VAL B 1 39 ? 3.52 -14.758 -7.949 1 97.31 39 VAL B N 1
ATOM 1759 C CA . VAL B 1 39 ? 4.531 -13.781 -8.344 1 97.31 39 VAL B CA 1
ATOM 1760 C C . VAL B 1 39 ? 4.559 -12.625 -7.352 1 97.31 39 VAL B C 1
ATOM 1762 O O . VAL B 1 39 ? 3.684 -11.758 -7.375 1 97.31 39 VAL B O 1
ATOM 1765 N N . PHE B 1 40 ? 5.547 -12.633 -6.465 1 98.31 40 PHE B N 1
ATOM 1766 C CA . PHE B 1 40 ? 5.723 -11.539 -5.516 1 98.31 40 PHE B CA 1
ATOM 1767 C C . PHE B 1 40 ? 6.508 -10.398 -6.145 1 98.31 40 PHE B C 1
ATOM 1769 O O . PHE B 1 40 ? 7.465 -10.625 -6.887 1 98.31 40 PHE B O 1
ATOM 1776 N N . TYR B 1 41 ? 6.141 -9.172 -5.84 1 98 41 TYR B N 1
ATOM 1777 C CA . TYR B 1 41 ? 6.828 -7.98 -6.312 1 98 41 TYR B CA 1
ATOM 1778 C C . TYR B 1 41 ? 6.66 -6.828 -5.328 1 98 41 TYR B C 1
ATOM 1780 O O . TYR B 1 41 ? 5.73 -6.828 -4.516 1 98 41 TYR B O 1
ATOM 1788 N N . PRO B 1 42 ? 7.516 -5.875 -5.379 1 97.62 42 PRO B N 1
ATOM 1789 C CA . PRO B 1 42 ? 7.527 -4.895 -4.293 1 97.62 42 PRO B CA 1
ATOM 1790 C C . PRO B 1 42 ? 6.371 -3.902 -4.383 1 97.62 42 PRO B C 1
ATOM 1792 O O . PRO B 1 42 ? 5.59 -3.77 -3.438 1 97.62 42 PRO B O 1
ATOM 1795 N N . PHE B 1 43 ? 6.293 -3.199 -5.609 1 97.81 43 PHE B N 1
ATOM 1796 C CA . PHE B 1 43 ? 5.379 -2.061 -5.613 1 97.81 43 PHE B CA 1
ATOM 1797 C C . PHE B 1 43 ? 4.656 -1.953 -6.949 1 97.81 43 PHE B C 1
ATOM 1799 O O . PHE B 1 43 ? 5.254 -2.172 -8.008 1 97.81 43 PHE B O 1
ATOM 1806 N N . ASP B 1 44 ? 3.342 -1.56 -6.82 1 98.25 44 ASP B N 1
ATOM 1807 C CA . ASP B 1 44 ? 2.641 -1.09 -8.008 1 98.25 44 ASP B CA 1
ATOM 1808 C C . ASP B 1 44 ? 3.314 0.151 -8.594 1 98.25 44 ASP B C 1
ATOM 1810 O O . ASP B 1 44 ? 3.844 0.981 -7.848 1 98.25 44 ASP B O 1
ATOM 1814 N N . PHE B 1 45 ? 3.357 0.252 -9.969 1 97.69 45 PHE B N 1
ATOM 1815 C CA . PHE B 1 45 ? 3.77 1.439 -10.703 1 97.69 45 PHE B CA 1
ATOM 1816 C C . PHE B 1 45 ? 5.281 1.622 -10.641 1 97.69 45 PHE B C 1
ATOM 1818 O O . PHE B 1 45 ? 5.828 2.561 -11.219 1 97.69 45 PHE B O 1
ATOM 1825 N N . SER B 1 46 ? 5.957 0.798 -9.82 1 95.88 46 SER B N 1
ATOM 1826 C CA . SER B 1 46 ? 7.41 0.772 -9.977 1 95.88 46 SER B CA 1
ATOM 1827 C C . SER B 1 46 ? 7.809 0.343 -11.383 1 95.88 46 SER B C 1
ATOM 1829 O O . SER B 1 46 ? 7.254 -0.613 -11.93 1 95.88 46 SER B O 1
ATOM 1831 N N . PRO B 1 47 ? 8.766 1.002 -11.969 1 95.06 47 PRO B N 1
ATOM 1832 C CA . PRO B 1 47 ? 9.102 0.695 -13.359 1 95.06 47 PRO B CA 1
ATOM 1833 C C . PRO B 1 47 ? 9.531 -0.756 -13.555 1 95.06 47 PRO B C 1
ATOM 1835 O O . PRO B 1 47 ? 9.102 -1.409 -14.508 1 95.06 47 PRO B O 1
ATOM 1838 N N . VAL B 1 48 ? 10.398 -1.274 -12.703 1 95.31 48 VAL B N 1
ATOM 1839 C CA . VAL B 1 48 ? 10.898 -2.639 -12.836 1 95.31 48 VAL B CA 1
ATOM 1840 C C . VAL B 1 48 ? 9.758 -3.629 -12.648 1 95.31 48 VAL B C 1
ATOM 1842 O O . VAL B 1 48 ? 9.648 -4.609 -13.383 1 95.31 48 VAL B O 1
ATOM 1845 N N . CYS B 1 49 ? 8.898 -3.389 -11.703 1 96.94 49 CYS B N 1
ATOM 1846 C CA . CYS B 1 49 ? 7.75 -4.262 -11.461 1 96.94 49 CYS B CA 1
ATOM 1847 C C . CYS B 1 49 ? 6.77 -4.207 -12.625 1 96.94 49 CYS B C 1
ATOM 1849 O O . CYS B 1 49 ? 6.211 -5.234 -13.023 1 96.94 49 CYS B O 1
ATOM 1851 N N . THR B 1 50 ? 6.539 -3.002 -13.125 1 97.19 50 THR B N 1
ATOM 1852 C CA . THR B 1 50 ? 5.656 -2.818 -14.266 1 97.19 50 THR B CA 1
ATOM 1853 C C . THR B 1 50 ? 6.129 -3.648 -15.461 1 97.19 50 THR B C 1
ATOM 1855 O O . THR B 1 50 ? 5.352 -4.402 -16.047 1 97.19 50 THR B O 1
ATOM 1858 N N . ASN B 1 51 ? 7.402 -3.535 -15.734 1 95.69 51 ASN B N 1
ATOM 1859 C CA . ASN B 1 51 ? 7.977 -4.289 -16.844 1 95.69 51 ASN B CA 1
ATOM 1860 C C . ASN B 1 51 ? 7.832 -5.793 -16.641 1 95.69 51 ASN B C 1
ATOM 1862 O O . ASN B 1 51 ? 7.484 -6.52 -17.578 1 95.69 51 ASN B O 1
ATOM 1866 N N . GLU B 1 52 ? 8.125 -6.238 -15.453 1 95 52 GLU B N 1
ATOM 1867 C CA . GLU B 1 52 ? 8.031 -7.656 -15.117 1 95 52 GLU B CA 1
ATOM 1868 C C . GLU B 1 52 ? 6.609 -8.18 -15.312 1 95 52 GLU B C 1
ATOM 1870 O O . GLU B 1 52 ? 6.398 -9.188 -15.984 1 95 52 GLU B O 1
ATOM 1875 N N . LEU B 1 53 ? 5.598 -7.508 -14.789 1 95.19 53 LEU B N 1
ATOM 1876 C CA . LEU B 1 53 ? 4.219 -7.977 -14.828 1 95.19 53 LEU B CA 1
ATOM 1877 C C . LEU B 1 53 ? 3.646 -7.859 -16.234 1 95.19 53 LEU B C 1
ATOM 1879 O O . LEU B 1 53 ? 2.846 -8.695 -16.656 1 95.19 53 LEU B O 1
ATOM 1883 N N . CYS B 1 54 ? 4.07 -6.867 -16.969 1 95.31 54 CYS B N 1
ATOM 1884 C CA . CYS B 1 54 ? 3.66 -6.762 -18.359 1 95.31 54 CYS B CA 1
ATOM 1885 C C . CYS B 1 54 ? 4.23 -7.906 -19.188 1 95.31 54 CYS B C 1
ATOM 1887 O O . CYS B 1 54 ? 3.576 -8.398 -20.109 1 95.31 54 CYS B O 1
ATOM 1889 N N . ALA B 1 55 ? 5.457 -8.312 -18.844 1 92 55 ALA B N 1
ATOM 1890 C CA . ALA B 1 55 ? 6.035 -9.477 -19.516 1 92 55 ALA B CA 1
ATOM 1891 C C . ALA B 1 55 ? 5.199 -10.727 -19.266 1 92 55 ALA B C 1
ATOM 1893 O O . ALA B 1 55 ? 5.008 -11.539 -20.172 1 92 55 ALA B O 1
ATOM 1894 N N . ILE B 1 56 ? 4.746 -10.852 -18.094 1 90.81 56 ILE B N 1
ATOM 1895 C CA . ILE B 1 56 ? 3.893 -11.992 -17.766 1 90.81 56 ILE B CA 1
ATOM 1896 C C . ILE B 1 56 ? 2.574 -11.883 -18.531 1 90.81 56 ILE B C 1
ATOM 1898 O O . ILE B 1 56 ? 2.107 -12.867 -19.109 1 90.81 56 ILE B O 1
ATOM 1902 N N . ARG B 1 57 ? 1.986 -10.734 -18.531 1 90.44 57 ARG B N 1
ATOM 1903 C CA . ARG B 1 57 ? 0.763 -10.477 -19.281 1 90.44 57 ARG B CA 1
ATOM 1904 C C . ARG B 1 57 ? 0.926 -10.875 -20.75 1 90.44 57 ARG B C 1
ATOM 1906 O O . ARG B 1 57 ? 0.044 -11.508 -21.328 1 90.44 57 ARG B O 1
ATOM 1913 N N . ASP B 1 58 ? 2.064 -10.562 -21.281 1 90.06 58 ASP B N 1
ATOM 1914 C CA . ASP B 1 58 ? 2.318 -10.758 -22.703 1 90.06 58 ASP B CA 1
ATOM 1915 C C . ASP B 1 58 ? 2.658 -12.211 -23.016 1 90.06 58 ASP B C 1
ATOM 1917 O O . ASP B 1 58 ? 2.594 -12.641 -24.172 1 90.06 58 ASP B O 1
ATOM 1921 N N . ALA B 1 59 ? 3.107 -12.891 -21.938 1 81.75 59 ALA B N 1
ATOM 1922 C CA . ALA B 1 59 ? 3.449 -14.305 -22.125 1 81.75 59 ALA B CA 1
ATOM 1923 C C . ALA B 1 59 ? 2.191 -15.164 -22.188 1 81.75 59 ALA B C 1
ATOM 1925 O O . ALA B 1 59 ? 1.417 -15.227 -21.234 1 81.75 59 ALA B O 1
ATOM 1926 N N . GLU B 1 60 ? 1.731 -15.648 -23.219 1 69.81 60 GLU B N 1
ATOM 1927 C CA . GLU B 1 60 ? 0.493 -16.375 -23.5 1 69.81 60 GLU B CA 1
ATOM 1928 C C . GLU B 1 60 ? 0.453 -17.703 -22.766 1 69.81 60 GLU B C 1
ATOM 1930 O O . GLU B 1 60 ? -0.625 -18.219 -22.453 1 69.81 60 GLU B O 1
ATOM 1935 N N . TRP B 1 61 ? 1.559 -18.188 -22.531 1 65.81 61 TRP B N 1
ATOM 1936 C CA . TRP B 1 61 ? 1.543 -19.562 -22.047 1 65.81 61 TRP B CA 1
ATOM 1937 C C . TRP B 1 61 ? 0.99 -19.625 -20.625 1 65.81 61 TRP B C 1
ATOM 1939 O O . TRP B 1 61 ? 0.443 -20.641 -20.203 1 65.81 61 TRP B O 1
ATOM 1949 N N . PHE B 1 62 ? 1.031 -18.594 -19.812 1 71.81 62 PHE B N 1
ATOM 1950 C CA . PHE B 1 62 ? 0.436 -18.578 -18.484 1 71.81 62 PHE B CA 1
ATOM 1951 C C . PHE B 1 62 ? -1.084 -18.656 -18.578 1 71.81 62 PHE B C 1
ATOM 1953 O O . PHE B 1 62 ? -1.729 -19.281 -17.734 1 71.81 62 PHE B O 1
ATOM 1960 N N . GLN B 1 63 ? -1.532 -18.141 -19.656 1 67.75 63 GLN B N 1
ATOM 1961 C CA . GLN B 1 63 ? -2.979 -18.078 -19.828 1 67.75 63 GLN B CA 1
ATOM 1962 C C . GLN B 1 63 ? -3.521 -19.375 -20.406 1 67.75 63 GLN B C 1
ATOM 1964 O O . GLN B 1 63 ? -4.688 -19.719 -20.203 1 67.75 63 GLN B O 1
ATOM 1969 N N . LEU B 1 64 ? -2.633 -20 -20.953 1 65.19 64 LEU B N 1
ATOM 1970 C CA . LEU B 1 64 ? -3.094 -21.141 -21.734 1 65.19 64 LEU B CA 1
ATOM 1971 C C . LEU B 1 64 ? -2.98 -22.422 -20.922 1 65.19 64 LEU B C 1
ATOM 1973 O O . LEU B 1 64 ? -3.5 -23.469 -21.328 1 65.19 64 LEU B O 1
ATOM 1977 N N . THR B 1 65 ? -2.355 -22.344 -19.828 1 71.94 65 THR B N 1
ATOM 1978 C CA . THR B 1 65 ? -2.234 -23.531 -19 1 71.94 65 THR B CA 1
ATOM 1979 C C . THR B 1 65 ? -3.523 -23.797 -18.219 1 71.94 65 THR B C 1
ATOM 1981 O O . THR B 1 65 ? -3.914 -22.984 -17.375 1 71.94 65 THR B O 1
ATOM 1984 N N . PRO B 1 66 ? -4.117 -24.891 -18.641 1 78.19 66 PRO B N 1
ATOM 1985 C CA . PRO B 1 66 ? -5.359 -25.188 -17.922 1 78.19 66 PRO B CA 1
ATOM 1986 C C . PRO B 1 66 ? -5.133 -25.422 -16.438 1 78.19 66 PRO B C 1
ATOM 1988 O O . PRO B 1 66 ? -4.023 -25.781 -16.016 1 78.19 66 PRO B O 1
ATOM 1991 N N . ALA B 1 67 ? -5.938 -25.094 -15.594 1 89.75 67 ALA B N 1
ATOM 1992 C CA . ALA B 1 67 ? -5.957 -25.391 -14.156 1 89.75 67 ALA B CA 1
A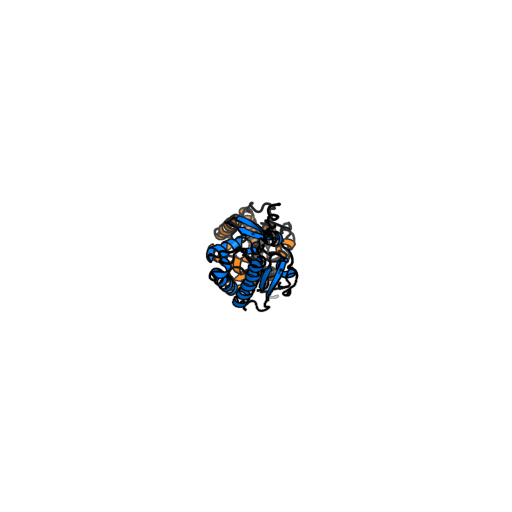TOM 1993 C C . ALA B 1 67 ? -4.836 -24.656 -13.438 1 89.75 67 ALA B C 1
ATOM 1995 O O . ALA B 1 67 ? -4.188 -25.219 -12.547 1 89.75 67 ALA B O 1
ATOM 1996 N N . LEU B 1 68 ? -4.359 -23.562 -13.969 1 93.62 68 LEU B N 1
ATOM 1997 C CA . LEU B 1 68 ? -3.352 -22.734 -13.32 1 93.62 68 LEU B CA 1
ATOM 1998 C C . LEU B 1 68 ? -3.932 -21.375 -12.945 1 93.62 68 LEU B C 1
ATOM 2000 O O . LEU B 1 68 ? -4.527 -20.688 -13.789 1 93.62 68 LEU B O 1
ATOM 2004 N N . ASP B 1 69 ? -3.824 -21.016 -11.766 1 94.31 69 ASP B N 1
ATOM 2005 C CA . ASP B 1 69 ? -4.105 -19.656 -11.328 1 94.31 69 ASP B CA 1
ATOM 2006 C C . ASP B 1 69 ? -2.818 -18.844 -11.172 1 94.31 69 ASP B C 1
ATOM 2008 O O . ASP B 1 69 ? -1.873 -19.297 -10.523 1 94.31 69 ASP B O 1
ATOM 2012 N N . VAL B 1 70 ? -2.775 -17.734 -11.812 1 94.81 70 VAL B N 1
ATOM 2013 C CA . VAL B 1 70 ? -1.638 -16.828 -11.695 1 94.81 70 VAL B CA 1
ATOM 2014 C C . VAL B 1 70 ? -2.014 -15.633 -10.82 1 94.81 70 VAL B C 1
ATOM 2016 O O . VAL B 1 70 ? -2.98 -14.93 -11.109 1 94.81 70 VAL B O 1
ATOM 2019 N N . TRP B 1 71 ? -1.286 -15.445 -9.734 1 96.56 71 TRP B N 1
ATOM 2020 C CA . TRP B 1 71 ? -1.519 -14.328 -8.828 1 96.56 71 TRP B CA 1
ATOM 2021 C C . TRP B 1 71 ? -0.242 -13.516 -8.625 1 96.56 71 TRP B C 1
ATOM 2023 O O . TRP B 1 71 ? 0.808 -14.078 -8.297 1 96.56 71 TRP B O 1
ATOM 2033 N N . ALA B 1 72 ? -0.34 -12.25 -8.883 1 97.5 72 ALA B N 1
ATOM 2034 C CA . ALA B 1 72 ? 0.725 -11.344 -8.453 1 97.5 72 ALA B CA 1
ATOM 2035 C C . ALA B 1 72 ? 0.412 -10.734 -7.09 1 97.5 72 ALA B C 1
ATOM 2037 O O . ALA B 1 72 ? -0.738 -10.398 -6.805 1 97.5 72 ALA B O 1
ATOM 2038 N N . ILE B 1 73 ? 1.425 -10.633 -6.203 1 98.56 73 ILE B N 1
ATOM 2039 C CA . ILE B 1 73 ? 1.193 -10.266 -4.809 1 98.56 73 ILE B CA 1
ATOM 2040 C C . ILE B 1 73 ? 2.162 -9.156 -4.398 1 98.56 73 ILE B C 1
ATOM 2042 O O . ILE B 1 73 ? 3.379 -9.305 -4.547 1 98.56 73 ILE B O 1
ATOM 2046 N N . SER B 1 74 ? 1.696 -8.109 -3.924 1 98.25 74 SER B N 1
ATOM 2047 C CA . SER B 1 74 ? 2.498 -7.043 -3.326 1 98.25 74 SER B CA 1
ATOM 2048 C C . SER B 1 74 ? 1.801 -6.438 -2.113 1 98.25 74 SER B C 1
ATOM 2050 O O . SER B 1 74 ? 0.722 -6.891 -1.723 1 98.25 74 SER B O 1
ATOM 2052 N N . GLY B 1 75 ? 2.426 -5.469 -1.489 1 97.62 75 GLY B N 1
ATOM 2053 C CA . GLY B 1 75 ? 1.885 -4.891 -0.27 1 97.62 75 GLY B CA 1
ATOM 2054 C C . GLY B 1 75 ? 0.924 -3.744 -0.528 1 97.62 75 GLY B C 1
ATOM 2055 O O . GLY B 1 75 ? 0.293 -3.234 0.4 1 97.62 75 GLY B O 1
ATOM 2056 N N . ASP B 1 76 ? 0.787 -3.289 -1.821 1 98.19 76 ASP B N 1
ATOM 2057 C CA . ASP B 1 76 ? -0.087 -2.164 -2.135 1 98.19 76 ASP B CA 1
ATOM 2058 C C . ASP B 1 76 ? -1.557 -2.555 -2.002 1 98.19 76 ASP B C 1
ATOM 2060 O O . ASP B 1 76 ? -1.892 -3.742 -2.014 1 98.19 76 ASP B O 1
ATOM 2064 N N . SER B 1 77 ? -2.432 -1.602 -1.821 1 97.69 77 SER B N 1
ATOM 2065 C CA . SER B 1 77 ? -3.848 -1.847 -1.567 1 97.69 77 SER B CA 1
ATOM 2066 C C . SER B 1 77 ? -4.551 -2.365 -2.816 1 97.69 77 SER B C 1
ATOM 2068 O O . SER B 1 77 ? -4.031 -2.232 -3.928 1 97.69 77 SER B O 1
ATOM 2070 N N . VAL B 1 78 ? -5.754 -2.881 -2.631 1 97.56 78 VAL B N 1
ATOM 2071 C CA . VAL B 1 78 ? -6.547 -3.385 -3.746 1 97.56 78 VAL B CA 1
ATOM 2072 C C . VAL B 1 78 ? -6.918 -2.236 -4.684 1 97.56 78 VAL B C 1
ATOM 2074 O O . VAL B 1 78 ? -7.059 -2.432 -5.891 1 97.56 78 VAL B O 1
ATOM 2077 N N . TYR B 1 79 ? -7.031 -1.05 -4.168 1 97.19 79 TYR B N 1
ATOM 2078 C CA . TYR B 1 79 ? -7.371 0.098 -5.004 1 97.19 79 TYR B CA 1
ATOM 2079 C C . TYR B 1 79 ? -6.199 0.492 -5.891 1 97.19 79 TYR B C 1
ATOM 2081 O O . TYR B 1 79 ? -6.379 0.784 -7.078 1 97.19 79 TYR B O 1
ATOM 2089 N N . ALA B 1 80 ? -5.043 0.51 -5.285 1 97.75 80 ALA B N 1
ATOM 2090 C CA . ALA B 1 80 ? -3.842 0.733 -6.09 1 97.75 80 ALA B CA 1
ATOM 2091 C C . ALA B 1 80 ? -3.668 -0.367 -7.133 1 97.75 80 ALA B C 1
ATOM 2093 O O . ALA B 1 80 ? -3.348 -0.088 -8.289 1 97.75 80 ALA B O 1
ATOM 2094 N N . HIS B 1 81 ? -3.896 -1.601 -6.707 1 98 81 HIS B N 1
ATOM 2095 C CA . HIS B 1 81 ? -3.842 -2.732 -7.625 1 98 81 HIS B CA 1
ATOM 2096 C C . HIS B 1 81 ? -4.781 -2.527 -8.812 1 98 81 HIS B C 1
ATOM 2098 O O . HIS B 1 81 ? -4.398 -2.771 -9.961 1 98 81 HIS B O 1
ATOM 2104 N N . ARG B 1 82 ? -6.008 -2.135 -8.516 1 96.94 82 ARG B N 1
ATOM 2105 C CA . ARG B 1 82 ? -6.992 -1.925 -9.57 1 96.94 82 ARG B CA 1
ATOM 2106 C C . ARG B 1 82 ? -6.508 -0.887 -10.578 1 96.94 82 ARG B C 1
ATOM 2108 O O . ARG B 1 82 ? -6.559 -1.116 -11.789 1 96.94 82 ARG B O 1
ATOM 2115 N N . ALA B 1 83 ? -6.09 0.225 -10.094 1 97.31 83 ALA B N 1
ATOM 2116 C CA . ALA B 1 83 ? -5.598 1.29 -10.969 1 97.31 83 ALA B CA 1
ATOM 2117 C C . ALA B 1 83 ? -4.414 0.813 -11.797 1 97.31 83 ALA B C 1
ATOM 2119 O O . ALA B 1 83 ? -4.332 1.102 -13 1 97.31 83 ALA B O 1
ATOM 2120 N N . PHE B 1 84 ? -3.469 0.136 -11.156 1 97.69 84 PHE B N 1
ATOM 2121 C CA . PHE B 1 84 ? -2.279 -0.399 -11.805 1 97.69 84 PHE B CA 1
ATOM 2122 C C . PHE B 1 84 ? -2.658 -1.386 -12.906 1 97.69 84 PHE B C 1
ATOM 2124 O O . PHE B 1 84 ? -2.191 -1.27 -14.039 1 97.69 84 PHE B O 1
ATOM 2131 N N . ALA B 1 85 ? -3.531 -2.33 -12.594 1 96.12 85 ALA B N 1
ATOM 2132 C CA . ALA B 1 85 ? -3.975 -3.348 -13.547 1 96.12 85 ALA B CA 1
ATOM 2133 C C . ALA B 1 85 ? -4.695 -2.711 -14.734 1 96.12 85 ALA B C 1
ATOM 2135 O O . ALA B 1 85 ? -4.508 -3.129 -15.875 1 96.12 85 ALA B O 1
ATOM 2136 N N . GLU B 1 86 ? -5.547 -1.757 -14.445 1 95.62 86 GLU B N 1
ATOM 2137 C CA . GLU B 1 86 ? -6.297 -1.078 -15.5 1 95.62 86 GLU B CA 1
ATOM 2138 C C . GLU B 1 86 ? -5.363 -0.288 -16.422 1 95.62 86 GLU B C 1
ATOM 2140 O O . GLU B 1 86 ? -5.512 -0.325 -17.641 1 95.62 86 GLU B O 1
ATOM 2145 N N . GLU B 1 87 ? -4.418 0.354 -15.844 1 96.69 87 GLU B N 1
ATOM 2146 C CA . GLU B 1 87 ? -3.504 1.182 -16.625 1 96.69 87 GLU B CA 1
ATOM 2147 C C . GLU B 1 87 ? -2.688 0.335 -17.594 1 96.69 87 GLU B C 1
ATOM 2149 O O . GLU B 1 87 ? -2.459 0.74 -18.734 1 96.69 87 GLU B O 1
ATOM 2154 N N . TYR B 1 88 ? -2.285 -0.82 -17.156 1 96.06 88 TYR B N 1
ATOM 2155 C CA . TYR B 1 88 ? -1.35 -1.587 -17.969 1 96.06 88 TYR B CA 1
ATOM 2156 C C . TYR B 1 88 ? -2.023 -2.818 -18.562 1 96.06 88 TYR B C 1
ATOM 2158 O O . TYR B 1 88 ? -1.368 -3.65 -19.188 1 96.06 88 TYR B O 1
ATOM 2166 N N . GLY B 1 89 ? -3.295 -2.947 -18.375 1 94.44 89 GLY B N 1
ATOM 2167 C CA . GLY B 1 89 ? -4.066 -4.031 -18.953 1 94.44 89 GLY B CA 1
ATOM 2168 C C . GLY B 1 89 ? -3.664 -5.398 -18.438 1 94.44 89 GLY B C 1
ATOM 2169 O O . GLY B 1 89 ? -3.586 -6.363 -19.203 1 94.44 89 GLY B O 1
ATOM 2170 N N . LEU B 1 90 ? -3.273 -5.492 -17.156 1 93.38 90 LEU B N 1
ATOM 2171 C CA . LEU B 1 90 ? -2.912 -6.781 -16.578 1 93.38 90 LEU B CA 1
ATOM 2172 C C . LEU B 1 90 ? -4.125 -7.703 -16.5 1 93.38 90 LEU B C 1
ATOM 2174 O O . LEU B 1 90 ? -5.223 -7.266 -16.141 1 93.38 90 LEU B O 1
ATOM 2178 N N . ASN B 1 91 ? -3.971 -8.961 -16.844 1 91 91 ASN B N 1
ATOM 2179 C CA . ASN B 1 91 ? -5.109 -9.852 -17.031 1 91 91 ASN B CA 1
ATOM 2180 C C . ASN B 1 91 ? -5.098 -10.992 -16.016 1 91 91 ASN B C 1
ATOM 2182 O O . ASN B 1 91 ? -5.664 -12.062 -16.266 1 91 91 ASN B O 1
ATOM 2186 N N . PHE B 1 92 ? -4.402 -10.875 -14.969 1 92.81 92 PHE B N 1
ATOM 2187 C CA . PHE B 1 92 ? -4.379 -11.781 -13.828 1 92.81 92 PHE B CA 1
ATOM 2188 C C . PHE B 1 92 ? -4.574 -11.016 -12.523 1 92.81 92 PHE B C 1
ATOM 2190 O O . PHE B 1 92 ? -4.281 -9.82 -12.453 1 92.81 92 PHE B O 1
ATOM 2197 N N . PRO B 1 93 ? -5.023 -11.641 -11.469 1 95.5 93 PRO B N 1
ATOM 2198 C CA . PRO B 1 93 ? -5.305 -10.938 -10.211 1 95.5 93 PRO B CA 1
ATOM 2199 C C . PRO B 1 93 ? -4.035 -10.445 -9.516 1 95.5 93 PRO B C 1
ATOM 2201 O O . PRO B 1 93 ? -3.02 -11.141 -9.516 1 95.5 93 PRO B O 1
ATOM 2204 N N . LEU B 1 94 ? -4.145 -9.258 -9.062 1 97.5 94 LEU B N 1
ATOM 2205 C CA . LEU B 1 94 ? -3.188 -8.719 -8.102 1 97.5 94 LEU B CA 1
ATOM 2206 C C . LEU B 1 94 ? -3.74 -8.805 -6.684 1 97.5 94 LEU B C 1
ATOM 2208 O O . LEU B 1 94 ? -4.844 -8.328 -6.414 1 97.5 94 LEU B O 1
ATOM 2212 N N . LEU B 1 95 ? -3.016 -9.438 -5.762 1 98.38 95 LEU B N 1
ATOM 2213 C CA . LEU B 1 95 ? -3.453 -9.625 -4.383 1 98.38 95 LEU B CA 1
ATOM 2214 C C . LEU B 1 95 ? -2.693 -8.695 -3.443 1 98.38 95 LEU B C 1
ATOM 2216 O O . LEU B 1 95 ? -1.496 -8.469 -3.623 1 98.38 95 LEU B O 1
ATOM 2220 N N . SER B 1 96 ? -3.393 -8.242 -2.465 1 98.38 96 SER B N 1
ATOM 2221 C CA . SER B 1 96 ? -2.795 -7.316 -1.506 1 98.38 96 SER B CA 1
ATOM 2222 C C . SER B 1 96 ? -2.314 -8.047 -0.258 1 98.38 96 SER B C 1
ATOM 2224 O O . SER B 1 96 ? -3.121 -8.586 0.502 1 98.38 96 SER B O 1
ATOM 2226 N N . ASP B 1 97 ? -1.06 -8.062 -0.061 1 97.81 97 ASP B N 1
ATOM 2227 C CA . ASP B 1 97 ? -0.408 -8.516 1.162 1 97.81 97 ASP B CA 1
ATOM 2228 C C . ASP B 1 97 ? 0.092 -7.336 1.991 1 97.81 97 ASP B C 1
ATOM 2230 O O . ASP B 1 97 ? 1.279 -7.254 2.312 1 97.81 97 ASP B O 1
ATOM 2234 N N . SER B 1 98 ? -0.834 -6.52 2.443 1 94.38 98 SER B N 1
ATOM 2235 C CA . SER B 1 98 ? -0.523 -5.211 3.012 1 94.38 98 SER B CA 1
ATOM 2236 C C . SER B 1 98 ? 0.285 -5.344 4.297 1 94.38 98 SER B C 1
ATOM 2238 O O . SER B 1 98 ? 1.062 -4.453 4.645 1 94.38 98 SER B O 1
ATOM 2240 N N . SER B 1 99 ? 0.128 -6.426 4.996 1 93.56 99 SER B N 1
ATOM 2241 C CA . SER B 1 99 ? 0.866 -6.633 6.238 1 93.56 99 SER B CA 1
ATOM 2242 C C . SER B 1 99 ? 2.234 -7.25 5.973 1 93.56 99 SER B C 1
ATOM 2244 O O . SER B 1 99 ? 3.094 -7.27 6.855 1 93.56 99 SER B O 1
ATOM 2246 N N . GLY B 1 100 ? 2.428 -7.805 4.785 1 96.5 100 GLY B N 1
ATOM 2247 C CA . GLY B 1 100 ? 3.656 -8.5 4.445 1 96.5 100 GLY B CA 1
ATOM 2248 C C . GLY B 1 100 ? 3.734 -9.898 5.039 1 96.5 100 GLY B C 1
ATOM 2249 O O . GLY B 1 100 ? 4.746 -10.586 4.895 1 96.5 100 GLY B O 1
ATOM 2250 N N . ARG B 1 101 ? 2.699 -10.367 5.66 1 96.19 101 ARG B N 1
ATOM 2251 C CA . ARG B 1 101 ? 2.74 -11.617 6.41 1 96.19 101 ARG B CA 1
ATOM 2252 C C . ARG B 1 101 ? 2.867 -12.812 5.469 1 96.19 101 ARG B C 1
ATOM 2254 O O . ARG B 1 101 ? 3.525 -13.805 5.801 1 96.19 101 ARG B O 1
ATOM 2261 N N . VAL B 1 102 ? 2.16 -12.773 4.375 1 98.12 102 VAL B N 1
ATOM 2262 C CA . VAL B 1 102 ? 2.242 -13.883 3.43 1 98.12 102 VAL B CA 1
ATOM 2263 C C . VAL B 1 102 ? 3.648 -13.953 2.84 1 98.12 102 VAL B C 1
ATOM 2265 O O . VAL B 1 102 ? 4.262 -15.023 2.811 1 98.12 102 VAL B O 1
ATOM 2268 N N . ALA B 1 103 ? 4.172 -12.82 2.383 1 98.44 103 ALA B N 1
ATOM 2269 C CA . ALA B 1 103 ? 5.551 -12.805 1.899 1 98.44 103 ALA B CA 1
ATOM 2270 C C . ALA B 1 103 ? 6.512 -13.344 2.951 1 98.44 103 ALA B C 1
ATOM 2272 O O . ALA B 1 103 ? 7.434 -14.102 2.629 1 98.44 103 ALA B O 1
ATOM 2273 N N . GLU B 1 104 ? 6.285 -12.961 4.184 1 98.12 104 GLU B N 1
ATOM 2274 C CA . GLU B 1 104 ? 7.125 -13.43 5.281 1 98.12 104 GLU B CA 1
ATOM 2275 C C . GLU B 1 104 ? 7.031 -14.945 5.434 1 98.12 104 GLU B C 1
ATOM 2277 O O . GLU B 1 104 ? 8.047 -15.617 5.637 1 98.12 104 GLU B O 1
ATOM 2282 N N . SER B 1 105 ? 5.875 -15.477 5.363 1 98.31 105 SER B N 1
ATOM 2283 C CA . SER B 1 105 ? 5.68 -16.906 5.527 1 98.31 105 SER B CA 1
ATOM 2284 C C . SER B 1 105 ? 6.387 -17.703 4.426 1 98.31 105 SER B C 1
ATOM 2286 O O . SER B 1 105 ? 6.762 -18.859 4.625 1 98.31 105 SER B O 1
ATOM 2288 N N . TYR B 1 106 ? 6.578 -17.094 3.266 1 98.56 106 TYR B N 1
ATOM 2289 C CA . TYR B 1 106 ? 7.297 -17.719 2.16 1 98.56 106 TYR B CA 1
ATOM 2290 C C . TYR B 1 106 ? 8.781 -17.375 2.207 1 98.56 106 TYR B C 1
ATOM 2292 O O . TYR B 1 106 ? 9.531 -17.719 1.292 1 98.56 106 TYR B O 1
ATOM 2300 N N . ASP B 1 107 ? 9.156 -16.609 3.205 1 98.06 107 ASP B N 1
ATOM 2301 C CA . ASP B 1 107 ? 10.539 -16.203 3.441 1 98.06 107 ASP B CA 1
ATOM 2302 C C . ASP B 1 107 ? 11.031 -15.273 2.33 1 98.06 107 ASP B C 1
ATOM 2304 O O . ASP B 1 107 ? 12.172 -15.398 1.878 1 98.06 107 ASP B O 1
ATOM 2308 N N . VAL B 1 108 ? 10.156 -14.383 1.854 1 98.38 108 VAL B N 1
ATOM 2309 C CA . VAL B 1 108 ? 10.508 -13.445 0.796 1 98.38 108 VAL B CA 1
ATOM 2310 C C . VAL B 1 108 ? 9.984 -12.055 1.146 1 98.38 108 VAL B C 1
ATOM 2312 O O . VAL B 1 108 ? 9.359 -11.391 0.314 1 98.38 108 VAL B O 1
ATOM 2315 N N . CYS B 1 109 ? 10.289 -11.586 2.299 1 97.75 109 CYS B N 1
ATOM 2316 C CA . CYS B 1 109 ? 9.859 -10.281 2.783 1 97.75 109 CYS B CA 1
ATOM 2317 C C . CYS B 1 109 ? 11.055 -9.445 3.24 1 97.75 109 CYS B C 1
ATOM 2319 O O . CYS B 1 109 ? 11.844 -9.898 4.074 1 97.75 109 CYS B O 1
ATOM 2321 N N . TYR B 1 110 ? 11.25 -8.242 2.65 1 96.75 110 TYR B N 1
ATOM 2322 C CA . TYR B 1 110 ? 12.211 -7.297 3.211 1 96.75 110 TYR B CA 1
ATOM 2323 C C . TYR B 1 110 ? 11.734 -6.766 4.559 1 96.75 110 TYR B C 1
ATOM 2325 O O . TYR B 1 110 ? 10.547 -6.48 4.73 1 96.75 110 TYR B O 1
ATOM 2333 N N . ASP B 1 111 ? 12.633 -6.73 5.508 1 94.62 111 ASP B N 1
ATOM 2334 C CA . ASP B 1 111 ? 12.281 -5.957 6.695 1 94.62 111 ASP B CA 1
ATOM 2335 C C . ASP B 1 111 ? 12 -4.5 6.34 1 94.62 111 ASP B C 1
ATOM 2337 O O . ASP B 1 111 ? 11.023 -3.918 6.82 1 94.62 111 ASP B O 1
ATOM 2341 N N . GLU B 1 112 ? 12.844 -4.008 5.52 1 93.62 112 GLU B N 1
ATOM 2342 C CA . GLU B 1 112 ? 12.711 -2.641 5.023 1 93.62 112 GLU B CA 1
ATOM 2343 C C . GLU B 1 112 ? 13.281 -2.508 3.615 1 93.62 112 GLU B C 1
ATOM 2345 O O . GLU B 1 112 ? 14.336 -3.062 3.312 1 93.62 112 GLU B O 1
ATOM 2350 N N . TRP B 1 113 ? 12.547 -1.791 2.775 1 93.31 113 TRP B N 1
ATOM 2351 C CA . TRP B 1 113 ? 13 -1.462 1.429 1 93.31 113 TRP B CA 1
ATOM 2352 C C . TRP B 1 113 ? 12.484 -0.094 0.998 1 93.31 113 TRP B C 1
ATOM 2354 O O . TRP B 1 113 ? 11.273 0.148 1 1 93.31 113 TRP B O 1
ATOM 2364 N N . GLU B 1 114 ? 13.398 0.854 0.657 1 92 114 GLU B N 1
ATOM 2365 C CA . GLU B 1 114 ? 13.062 2.215 0.245 1 92 114 GLU B CA 1
ATOM 2366 C C . GLU B 1 114 ? 12.133 2.883 1.255 1 92 114 GLU B C 1
ATOM 2368 O O . GLU B 1 114 ? 11.094 3.432 0.882 1 92 114 GLU B O 1
ATOM 2373 N N . ASN B 1 115 ? 12.43 2.713 2.488 1 92.31 115 ASN B N 1
ATOM 2374 C CA . ASN B 1 115 ? 11.758 3.352 3.613 1 92.31 115 ASN B CA 1
ATOM 2375 C C . ASN B 1 115 ? 10.344 2.814 3.797 1 92.31 115 ASN B C 1
ATOM 2377 O O . ASN B 1 115 ? 9.477 3.508 4.328 1 92.31 115 ASN B O 1
ATOM 2381 N N . HIS B 1 116 ? 10.062 1.714 3.242 1 95.25 116 HIS B N 1
ATOM 2382 C CA . HIS B 1 116 ? 8.836 0.957 3.482 1 95.25 116 HIS B CA 1
ATOM 2383 C C . HIS B 1 116 ? 9.125 -0.309 4.285 1 95.25 116 HIS B C 1
ATOM 2385 O O . HIS B 1 116 ? 10.133 -0.979 4.055 1 95.25 116 HIS B O 1
ATOM 2391 N N . GLU B 1 117 ? 8.273 -0.612 5.152 1 93.81 117 GLU B N 1
ATOM 2392 C CA . GLU B 1 117 ? 8.477 -1.802 5.973 1 93.81 117 GLU B CA 1
ATOM 2393 C C . GLU B 1 117 ? 7.699 -2.992 5.418 1 93.81 117 GLU B C 1
ATOM 2395 O O . GLU B 1 117 ? 6.645 -2.82 4.801 1 93.81 117 GLU B O 1
ATOM 2400 N N . ARG B 1 118 ? 8.312 -4.188 5.664 1 95.75 118 ARG B N 1
ATOM 2401 C CA . ARG B 1 118 ? 7.676 -5.465 5.348 1 95.75 118 ARG B CA 1
ATOM 2402 C C . ARG B 1 118 ? 7.234 -5.512 3.891 1 95.75 118 ARG B C 1
ATOM 2404 O O . ARG B 1 118 ? 6.07 -5.797 3.6 1 95.75 118 ARG B O 1
ATOM 2411 N N . VAL B 1 119 ? 8.164 -5.273 3.027 1 96.94 119 VAL B N 1
ATOM 2412 C CA . VAL B 1 119 ? 7.918 -5.219 1.589 1 96.94 119 VAL B CA 1
ATOM 2413 C C . VAL B 1 119 ? 8.188 -6.582 0.965 1 96.94 119 VAL B C 1
ATOM 2415 O O . VAL B 1 119 ? 9.266 -7.156 1.154 1 96.94 119 VAL B O 1
ATOM 2418 N N . PRO B 1 120 ? 7.219 -7.145 0.253 1 97.94 120 PRO B N 1
ATOM 2419 C CA . PRO B 1 120 ? 7.512 -8.391 -0.46 1 97.94 120 PRO B CA 1
ATOM 2420 C C . PRO B 1 120 ? 8.711 -8.266 -1.399 1 97.94 120 PRO B C 1
ATOM 2422 O O . PRO B 1 120 ? 8.797 -7.305 -2.168 1 97.94 120 PRO B O 1
ATOM 2425 N N . GLN B 1 121 ? 9.594 -9.258 -1.317 1 97.69 121 GLN B N 1
ATOM 2426 C CA . GLN B 1 121 ? 10.68 -9.383 -2.283 1 97.69 121 GLN B CA 1
ATOM 2427 C C . GLN B 1 121 ? 10.172 -9.891 -3.627 1 97.69 121 GLN B C 1
ATOM 2429 O O . GLN B 1 121 ? 9.062 -10.43 -3.711 1 97.69 121 GLN B O 1
ATOM 2434 N N . ARG B 1 122 ? 10.969 -9.609 -4.66 1 97.44 122 ARG B N 1
ATOM 2435 C CA . ARG B 1 122 ? 10.656 -10.25 -5.938 1 97.44 122 ARG B CA 1
ATOM 2436 C C . ARG B 1 122 ? 10.898 -11.75 -5.871 1 97.44 122 ARG B C 1
ATOM 2438 O O . ARG B 1 122 ? 12 -12.195 -5.539 1 97.44 122 ARG B O 1
ATOM 2445 N N . ALA B 1 123 ? 9.922 -12.531 -6.168 1 97.88 123 ALA B N 1
ATOM 2446 C CA . ALA B 1 123 ? 10 -13.984 -6.062 1 97.88 123 ALA B CA 1
ATOM 2447 C C . ALA B 1 123 ? 8.906 -14.656 -6.891 1 97.88 123 ALA B C 1
ATOM 2449 O O . ALA B 1 123 ? 7.879 -14.039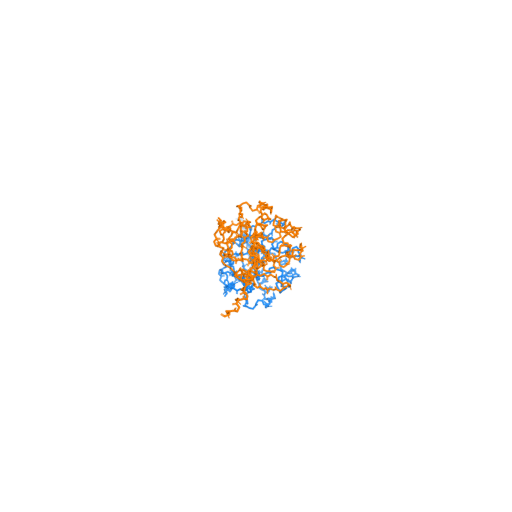 -7.18 1 97.88 123 ALA B O 1
ATOM 2450 N N . VAL B 1 124 ? 9.133 -15.891 -7.293 1 97.19 124 VAL B N 1
ATOM 2451 C CA . VAL B 1 124 ? 8.172 -16.688 -8.039 1 97.19 124 VAL B CA 1
ATOM 2452 C C . VAL B 1 124 ? 8.078 -18.094 -7.426 1 97.19 124 VAL B C 1
ATOM 2454 O O . VAL B 1 124 ? 9.102 -18.719 -7.152 1 97.19 124 VAL B O 1
ATOM 2457 N N . PHE B 1 125 ? 6.898 -18.547 -7.168 1 98 125 PHE B N 1
ATOM 2458 C CA . PHE B 1 125 ? 6.645 -19.891 -6.699 1 98 125 PHE B CA 1
ATOM 2459 C C . PHE B 1 125 ? 5.59 -20.578 -7.559 1 98 125 PHE B C 1
ATOM 2461 O O . PHE B 1 125 ? 4.539 -20 -7.84 1 98 125 PHE B O 1
ATOM 2468 N N . LEU B 1 126 ? 5.852 -21.719 -8.008 1 97.06 126 LEU B N 1
ATOM 2469 C CA . LEU B 1 126 ? 4.84 -22.594 -8.586 1 97.06 126 LEU B CA 1
ATOM 2470 C C . LEU B 1 126 ? 4.402 -23.656 -7.578 1 97.06 126 LEU B C 1
ATOM 2472 O O . LEU B 1 126 ? 5.23 -24.406 -7.066 1 97.06 126 LEU B O 1
ATOM 2476 N N . ILE B 1 127 ? 3.154 -23.672 -7.289 1 97.94 127 ILE B N 1
ATOM 2477 C CA . ILE B 1 127 ? 2.596 -24.578 -6.289 1 97.94 127 ILE B CA 1
ATOM 2478 C C . ILE B 1 127 ? 1.604 -25.531 -6.953 1 97.94 127 ILE B C 1
ATOM 2480 O O . ILE B 1 127 ? 0.684 -25.094 -7.648 1 97.94 127 ILE B O 1
ATOM 2484 N N . ASP B 1 128 ? 1.748 -26.797 -6.77 1 97.06 128 ASP B N 1
ATOM 2485 C CA . ASP B 1 128 ? 0.835 -27.75 -7.391 1 97.06 128 ASP B CA 1
ATOM 2486 C C . ASP B 1 128 ? -0.421 -27.938 -6.543 1 97.06 128 ASP B C 1
ATOM 2488 O O . ASP B 1 128 ? -0.581 -27.281 -5.508 1 97.06 128 ASP B O 1
ATOM 2492 N N . SER B 1 129 ? -1.365 -28.766 -6.965 1 96.5 129 SER B N 1
ATOM 2493 C CA . SER B 1 129 ? -2.668 -28.922 -6.328 1 96.5 129 SER B CA 1
ATOM 2494 C C . SER B 1 129 ? -2.539 -29.594 -4.965 1 96.5 129 SER B C 1
ATOM 2496 O O . SER B 1 129 ? -3.479 -29.578 -4.168 1 96.5 129 SER B O 1
ATOM 2498 N N . GLU B 1 130 ? -1.418 -30.188 -4.672 1 97 130 GLU B N 1
ATOM 2499 C CA . GLU B 1 130 ? -1.151 -30.797 -3.373 1 97 130 GLU B CA 1
ATOM 2500 C C . GLU B 1 130 ? -0.446 -29.812 -2.439 1 97 130 GLU B C 1
ATOM 2502 O O . GLU B 1 130 ? -0.023 -30.188 -1.344 1 97 130 GLU B O 1
ATOM 2507 N N . GLN B 1 131 ? -0.215 -28.578 -2.934 1 98.19 131 GLN B N 1
ATOM 2508 C CA . GLN B 1 131 ? 0.386 -27.469 -2.203 1 98.19 131 GLN B CA 1
ATOM 2509 C C . GLN B 1 131 ? 1.866 -27.719 -1.934 1 98.19 131 GLN B C 1
ATOM 2511 O O . GLN B 1 131 ? 2.375 -27.391 -0.86 1 98.19 131 GLN B O 1
ATOM 2516 N N . THR B 1 132 ? 2.404 -28.438 -2.867 1 98.19 132 THR B N 1
ATOM 2517 C CA . THR B 1 132 ? 3.854 -28.609 -2.887 1 98.19 132 THR B CA 1
ATOM 2518 C C . THR B 1 132 ? 4.5 -27.562 -3.805 1 98.19 132 THR B C 1
ATOM 2520 O O . THR B 1 132 ? 4.031 -27.344 -4.922 1 98.19 132 THR B O 1
ATOM 2523 N N . ILE B 1 133 ? 5.527 -26.984 -3.348 1 98.56 133 ILE B N 1
ATOM 2524 C CA . ILE B 1 133 ? 6.266 -26.031 -4.176 1 98.56 133 ILE B CA 1
ATOM 2525 C C . ILE B 1 133 ? 7.062 -26.781 -5.238 1 98.56 133 ILE B C 1
ATOM 2527 O O . ILE B 1 133 ? 7.953 -27.578 -4.91 1 98.56 133 ILE B O 1
ATOM 2531 N N . ARG B 1 134 ? 6.77 -26.484 -6.488 1 97.06 134 ARG B N 1
ATOM 2532 C CA . ARG B 1 134 ? 7.387 -27.188 -7.605 1 97.06 134 ARG B CA 1
ATOM 2533 C C . ARG B 1 134 ? 8.484 -26.344 -8.25 1 97.06 134 ARG B C 1
ATOM 2535 O O . ARG B 1 134 ? 9.336 -26.875 -8.969 1 97.06 134 ARG B O 1
ATOM 2542 N N . TYR B 1 135 ? 8.461 -25.109 -8.047 1 97.31 135 TYR B N 1
ATOM 2543 C CA . TYR B 1 135 ? 9.477 -24.156 -8.484 1 97.31 135 TYR B CA 1
ATOM 2544 C C . TYR B 1 135 ? 9.586 -22.984 -7.52 1 97.31 135 TYR B C 1
ATOM 2546 O O . TYR B 1 135 ? 8.57 -22.5 -7.004 1 97.31 135 TYR B O 1
ATOM 2554 N N . ALA B 1 136 ? 10.812 -22.609 -7.266 1 97.94 136 ALA B N 1
ATOM 2555 C CA . ALA B 1 136 ? 11.039 -21.469 -6.379 1 97.94 136 ALA B CA 1
ATOM 2556 C C . ALA B 1 136 ? 12.219 -20.625 -6.863 1 97.94 136 ALA B C 1
ATOM 2558 O O . ALA B 1 136 ? 13.281 -21.156 -7.18 1 97.94 136 ALA B O 1
ATOM 2559 N N . TRP B 1 137 ? 11.969 -19.359 -6.93 1 97.38 137 TRP B N 1
ATOM 2560 C CA . TRP B 1 137 ? 13 -18.375 -7.254 1 97.38 137 TRP B CA 1
ATOM 2561 C C . TRP B 1 137 ? 12.781 -17.094 -6.473 1 97.38 137 TRP B C 1
ATOM 2563 O O . TRP B 1 137 ? 11.656 -16.609 -6.344 1 97.38 137 TRP B O 1
ATOM 2573 N N . ALA B 1 138 ? 13.781 -16.547 -5.938 1 97 138 ALA B N 1
ATOM 2574 C CA . ALA B 1 138 ? 13.734 -15.258 -5.242 1 97 138 ALA B CA 1
ATOM 2575 C C . ALA B 1 138 ? 15.055 -14.5 -5.398 1 97 138 ALA B C 1
ATOM 2577 O O . ALA B 1 138 ? 16.078 -15.102 -5.715 1 97 138 ALA B O 1
ATOM 2578 N N . THR B 1 139 ? 14.969 -13.25 -5.199 1 95.56 139 THR B N 1
ATOM 2579 C CA . THR B 1 139 ? 16.172 -12.422 -5.266 1 95.56 139 THR B CA 1
ATOM 2580 C C . THR B 1 139 ? 16.156 -11.359 -4.164 1 95.56 139 THR B C 1
ATOM 2582 O O . THR B 1 139 ? 15.094 -10.914 -3.742 1 95.56 139 THR B O 1
ATOM 2585 N N . GLU B 1 140 ? 17.344 -10.984 -3.699 1 92.75 140 GLU B N 1
ATOM 2586 C CA . GLU B 1 140 ? 17.469 -9.867 -2.77 1 92.75 140 GLU B CA 1
ATOM 2587 C C . GLU B 1 140 ? 17.578 -8.539 -3.518 1 92.75 140 GLU B C 1
ATOM 2589 O O . GLU B 1 140 ? 17.391 -7.477 -2.928 1 92.75 140 GLU B O 1
ATOM 2594 N N . ASP B 1 141 ? 17.906 -8.742 -4.785 1 92.06 141 ASP B N 1
ATOM 2595 C CA . ASP B 1 141 ? 18 -7.562 -5.641 1 92.06 141 ASP B CA 1
ATOM 2596 C C . ASP B 1 141 ? 16.656 -7.219 -6.262 1 92.06 141 ASP B C 1
ATOM 2598 O O . ASP B 1 141 ? 16.219 -7.871 -7.211 1 92.06 141 ASP B O 1
ATOM 2602 N N . ALA B 1 142 ? 16.109 -6.102 -5.836 1 86 142 ALA B N 1
ATOM 2603 C CA . ALA B 1 142 ? 14.766 -5.719 -6.262 1 86 142 ALA B CA 1
ATOM 2604 C C . ALA B 1 142 ? 14.734 -5.387 -7.75 1 86 142 ALA B C 1
ATOM 2606 O O . ALA B 1 142 ? 13.656 -5.324 -8.352 1 86 142 ALA B O 1
ATOM 2607 N N . LEU B 1 143 ? 15.875 -5.211 -8.414 1 88.25 143 LEU B N 1
ATOM 2608 C CA . LEU B 1 143 ? 15.938 -4.824 -9.82 1 88.25 143 LEU B CA 1
ATOM 2609 C C . LEU B 1 143 ? 16.094 -6.051 -10.719 1 88.25 143 LEU B C 1
ATOM 2611 O O . LEU B 1 143 ? 15.93 -5.961 -11.938 1 88.25 143 LEU B O 1
ATOM 2615 N N . GLU B 1 144 ? 16.453 -7.152 -10.062 1 91.25 144 GLU B N 1
ATOM 2616 C CA . GLU B 1 144 ? 16.594 -8.391 -10.82 1 91.25 144 GLU B CA 1
ATOM 2617 C C . GLU B 1 144 ? 15.227 -9.023 -11.102 1 91.25 144 GLU B C 1
ATOM 2619 O O . GLU B 1 144 ? 14.453 -9.281 -10.18 1 91.25 144 GLU B O 1
ATOM 2624 N N . LYS B 1 145 ? 14.984 -9.305 -12.422 1 92.56 145 LYS B N 1
ATOM 2625 C CA . LYS B 1 145 ? 13.727 -9.93 -12.82 1 92.56 145 LYS B CA 1
ATOM 2626 C C . LYS B 1 145 ? 13.898 -11.438 -13.008 1 92.56 145 LYS B C 1
ATOM 2628 O O . LYS B 1 145 ? 14.977 -11.906 -13.375 1 92.56 145 LYS B O 1
ATOM 2633 N N . PRO B 1 146 ? 12.859 -12.117 -12.742 1 92.44 146 PRO B N 1
ATOM 2634 C CA . PRO B 1 146 ? 12.945 -13.562 -12.953 1 92.44 146 PRO B CA 1
ATOM 2635 C C . PRO B 1 146 ? 13.023 -13.938 -14.438 1 92.44 146 PRO B C 1
ATOM 2637 O O . PRO B 1 146 ? 12.547 -13.188 -15.289 1 92.44 146 PRO B O 1
ATOM 2640 N N . ASP B 1 147 ? 13.688 -15.055 -14.625 1 90.5 147 ASP B N 1
ATOM 2641 C CA . ASP B 1 147 ? 13.555 -15.75 -15.898 1 90.5 147 ASP B CA 1
ATOM 2642 C C . ASP B 1 147 ? 12.344 -16.672 -15.898 1 90.5 147 ASP B C 1
ATOM 2644 O O . ASP B 1 147 ? 12.258 -17.594 -15.086 1 90.5 147 ASP B O 1
ATOM 2648 N N . PHE B 1 148 ? 11.445 -16.531 -16.875 1 88.75 148 PHE B N 1
ATOM 2649 C CA . PHE B 1 148 ? 10.195 -17.281 -16.797 1 88.75 148 PHE B CA 1
ATOM 2650 C C . PHE B 1 148 ? 10.312 -18.594 -17.562 1 88.75 148 PHE B C 1
ATOM 2652 O O . PHE B 1 148 ? 9.422 -19.438 -17.5 1 88.75 148 PHE B O 1
ATOM 2659 N N . PHE B 1 149 ? 11.406 -18.859 -18.219 1 89.81 149 PHE B N 1
ATOM 2660 C CA . PHE B 1 149 ? 11.57 -20.109 -18.953 1 89.81 149 PHE B CA 1
ATOM 2661 C C . PHE B 1 149 ? 11.609 -21.297 -18.016 1 89.81 149 PHE B C 1
ATOM 2663 O O . PHE B 1 149 ? 10.914 -22.297 -18.219 1 89.81 149 PHE B O 1
ATOM 2670 N N . PRO B 1 150 ? 12.398 -21.109 -16.938 1 92.88 150 PRO B N 1
ATOM 2671 C CA . PRO B 1 150 ? 12.359 -22.219 -15.984 1 92.88 150 PRO B CA 1
ATOM 2672 C C . PRO B 1 150 ? 10.961 -22.453 -15.414 1 92.88 150 PRO B C 1
ATOM 2674 O O . PRO B 1 150 ? 10.617 -23.578 -15.078 1 92.88 150 PRO B O 1
ATOM 2677 N N . VAL B 1 151 ? 10.188 -21.438 -15.234 1 91.5 151 VAL B N 1
ATOM 2678 C CA . VAL B 1 151 ? 8.82 -21.578 -14.75 1 91.5 151 VAL B CA 1
ATOM 2679 C C . VAL B 1 151 ? 7.984 -22.359 -15.766 1 91.5 151 VAL B C 1
ATOM 2681 O O . VAL B 1 151 ? 7.227 -23.25 -15.383 1 91.5 151 VAL B O 1
ATOM 2684 N N . LYS B 1 152 ? 8.148 -22.031 -17.016 1 89.44 152 LYS B N 1
ATOM 2685 C CA . LYS B 1 152 ? 7.445 -22.734 -18.062 1 89.44 152 LYS B CA 1
ATOM 2686 C C . LYS B 1 152 ? 7.797 -24.219 -18.062 1 89.44 152 LYS B C 1
ATOM 2688 O O . LYS B 1 152 ? 6.918 -25.078 -18.203 1 89.44 152 LYS B O 1
ATOM 2693 N N . ASP B 1 153 ? 9.086 -24.469 -17.891 1 92.06 153 ASP B N 1
ATOM 2694 C CA . ASP B 1 153 ? 9.539 -25.859 -17.828 1 92.06 153 ASP B CA 1
ATOM 2695 C C . ASP B 1 153 ? 8.875 -26.594 -16.688 1 92.06 153 ASP B C 1
ATOM 2697 O O . ASP B 1 153 ? 8.445 -27.75 -16.844 1 92.06 153 ASP B O 1
ATOM 2701 N N . ALA B 1 154 ? 8.828 -25.953 -15.562 1 93.12 154 ALA B N 1
ATOM 2702 C CA . ALA B 1 154 ? 8.203 -26.547 -14.391 1 93.12 154 ALA B CA 1
ATOM 2703 C C . ALA B 1 154 ? 6.711 -26.797 -14.633 1 93.12 154 ALA B C 1
ATOM 2705 O O . ALA B 1 154 ? 6.168 -27.812 -14.203 1 93.12 154 ALA B O 1
ATOM 2706 N N . LEU B 1 155 ? 6.113 -25.922 -15.289 1 91 155 LEU B N 1
ATOM 2707 C CA . LEU B 1 155 ? 4.695 -26.047 -15.609 1 91 155 LEU B CA 1
ATOM 2708 C C . LEU B 1 155 ? 4.453 -27.219 -16.562 1 91 155 LEU B C 1
ATOM 2710 O O . LEU B 1 155 ? 3.498 -27.984 -16.391 1 91 155 LEU B O 1
ATOM 2714 N N . ASP B 1 156 ? 5.254 -27.312 -17.531 1 89.5 156 ASP B N 1
ATOM 2715 C CA . ASP B 1 156 ? 5.156 -28.422 -18.469 1 89.5 156 ASP B CA 1
ATOM 2716 C C . ASP B 1 156 ? 5.285 -29.766 -17.766 1 89.5 156 ASP B C 1
ATOM 2718 O O . ASP B 1 156 ? 4.559 -30.719 -18.078 1 89.5 156 ASP B O 1
ATOM 2722 N N . THR B 1 157 ? 6.199 -29.781 -16.875 1 91.44 157 THR B N 1
ATOM 2723 C CA . THR B 1 157 ? 6.395 -31 -16.094 1 91.44 157 THR B CA 1
ATOM 2724 C C . THR B 1 157 ? 5.148 -31.328 -15.281 1 91.44 157 THR B C 1
ATOM 2726 O O . THR B 1 157 ? 4.719 -32.469 -15.227 1 91.44 157 THR B O 1
ATOM 2729 N N . LEU B 1 158 ? 4.621 -30.359 -14.648 1 90.81 158 LEU B N 1
ATOM 2730 C CA . LEU B 1 158 ? 3.414 -30.531 -13.844 1 90.81 158 LEU B CA 1
ATOM 2731 C C . LEU B 1 158 ? 2.256 -31.031 -14.703 1 90.81 158 LEU B C 1
ATOM 2733 O O . LEU B 1 158 ? 1.481 -31.875 -14.273 1 90.81 158 LEU B O 1
ATOM 2737 N N . GLU B 1 159 ? 2.102 -30.516 -15.859 1 87.75 159 GLU B N 1
ATOM 2738 C CA . GLU B 1 159 ? 1.027 -30.891 -16.766 1 87.75 159 GLU B CA 1
ATOM 2739 C C . GLU B 1 159 ? 1.208 -32.344 -17.25 1 87.75 159 GLU B C 1
ATOM 2741 O O . GLU B 1 159 ? 0.232 -33.062 -17.391 1 87.75 159 GLU B O 1
ATOM 2746 N N . ALA B 1 160 ? 2.41 -32.719 -17.5 1 88.5 160 ALA B N 1
ATOM 2747 C CA . ALA B 1 160 ? 2.715 -34.094 -17.938 1 88.5 160 ALA B CA 1
ATOM 2748 C C . ALA B 1 160 ? 2.361 -35.094 -16.844 1 88.5 160 ALA B C 1
ATOM 2750 O O . ALA B 1 160 ? 1.889 -36.188 -17.156 1 88.5 160 ALA B O 1
ATOM 2751 N N . GLU B 1 161 ? 2.613 -34.688 -15.656 1 89.12 161 GLU B N 1
ATOM 2752 C CA . GLU B 1 161 ? 2.303 -35.562 -14.523 1 89.12 161 GLU B CA 1
ATOM 2753 C C . GLU B 1 161 ? 0.795 -35.719 -14.359 1 89.12 161 GLU B C 1
ATOM 2755 O O . GLU B 1 161 ? 0.332 -36.781 -13.891 1 89.12 161 GLU B O 1
ATOM 2760 N N . ARG B 1 162 ? 0.097 -34.781 -14.641 1 81.44 162 ARG B N 1
ATOM 2761 C CA . ARG B 1 162 ? -1.357 -34.812 -14.523 1 81.44 162 ARG B CA 1
ATOM 2762 C C . ARG B 1 162 ? -1.968 -35.688 -15.617 1 81.44 162 ARG B C 1
ATOM 2764 O O . ARG B 1 162 ? -2.941 -36.406 -15.375 1 81.44 162 ARG B O 1
ATOM 2771 N N . ASP B 1 163 ? -1.512 -35.562 -16.891 1 76.44 163 ASP B N 1
ATOM 2772 C CA . ASP B 1 163 ? -2.002 -36.344 -18.016 1 76.44 163 ASP B CA 1
ATOM 2773 C C . ASP B 1 163 ? -1.729 -37.844 -17.812 1 76.44 163 ASP B C 1
ATOM 2775 O O . ASP B 1 163 ? -2.512 -38.688 -18.25 1 76.44 163 ASP B O 1
ATOM 2779 N N . GLU B 1 164 ? -0.576 -38.125 -17.344 1 66.06 164 GLU B N 1
ATOM 2780 C CA . GLU B 1 164 ? -0.25 -39.531 -17.125 1 66.06 164 GLU B CA 1
ATOM 2781 C C . GLU B 1 164 ? -1.199 -40.156 -16.109 1 66.06 164 GLU B C 1
ATOM 2783 O O . GLU B 1 164 ? -1.589 -41.312 -16.25 1 66.06 164 GLU B O 1
ATOM 2788 N N . PHE B 1 165 ? -1.615 -39.5 -15.008 1 57.69 165 PHE B N 1
ATOM 2789 C CA . PHE B 1 165 ? -2.5 -40.062 -13.992 1 57.69 165 PHE B CA 1
ATOM 2790 C C . PHE B 1 165 ? -3.959 -39.781 -14.336 1 57.69 165 PHE B C 1
ATOM 2792 O O . PHE B 1 165 ? -4.855 -40.156 -13.562 1 57.69 165 PHE B O 1
ATOM 2799 N N . GLY B 1 166 ? -4.254 -39.219 -15.352 1 51.28 166 GLY B N 1
ATOM 2800 C CA . GLY B 1 166 ? -5.637 -38.938 -15.719 1 51.28 166 GLY B CA 1
ATOM 2801 C C . GLY B 1 166 ? -6.469 -40.219 -15.867 1 51.28 166 GLY B C 1
ATOM 2802 O O . GLY B 1 166 ? -5.922 -41.312 -16 1 51.28 166 GLY B O 1
ATOM 2803 N N . PRO B 1 167 ? -7.887 -40.125 -15.516 1 51.16 167 PRO B N 1
ATOM 2804 C CA . PRO B 1 167 ? -8.797 -41.281 -15.469 1 51.16 167 PRO B CA 1
ATOM 2805 C C . PRO B 1 167 ? -8.695 -42.156 -16.703 1 51.16 167 PRO B C 1
ATOM 2807 O O . PRO B 1 167 ? -9.227 -43.281 -16.719 1 51.16 167 PRO B O 1
ATOM 2810 N N . ASP B 1 168 ? -8.258 -41.594 -17.703 1 44.03 168 ASP B N 1
ATOM 2811 C CA . ASP B 1 168 ? -8.5 -42.406 -18.891 1 44.03 168 ASP B CA 1
ATOM 2812 C C . ASP B 1 168 ? -7.633 -43.656 -18.875 1 44.03 168 ASP B C 1
ATOM 2814 O O . ASP B 1 168 ? -7.809 -44.562 -19.719 1 44.03 168 ASP B O 1
ATOM 2818 N N . ASP B 1 169 ? -6.559 -43.594 -18.094 1 41.91 169 ASP B N 1
ATOM 2819 C CA . ASP B 1 169 ? -5.793 -44.844 -18.234 1 41.91 169 ASP B CA 1
ATOM 2820 C C . ASP B 1 169 ? -6.41 -45.969 -17.406 1 41.91 169 ASP B C 1
ATOM 2822 O O . ASP B 1 169 ? -5.715 -46.625 -16.656 1 41.91 169 ASP B O 1
ATOM 2826 N N . VAL B 1 170 ? -7.723 -45.781 -16.891 1 41.31 170 VAL B N 1
ATOM 2827 C CA . VAL B 1 170 ? -8.461 -46.969 -16.469 1 41.31 170 VAL B CA 1
ATOM 2828 C C . VAL B 1 170 ? -8.539 -47.938 -17.641 1 41.31 170 VAL B C 1
ATOM 2830 O O . VAL B 1 170 ? -9.219 -47.688 -18.625 1 41.31 170 VAL B O 1
ATOM 2833 N N . GLU B 1 171 ? -7.625 -48.594 -17.984 1 41.75 171 GLU B N 1
ATOM 2834 C CA . GLU B 1 171 ? -7.754 -49.812 -18.766 1 41.75 171 GLU B CA 1
ATOM 2835 C C . GLU B 1 171 ? -8.945 -50.656 -18.297 1 41.75 171 GLU B C 1
ATOM 2837 O O . GLU B 1 171 ? -9.031 -51 -17.109 1 41.75 171 GLU B O 1
ATOM 2842 N N . LEU B 1 172 ? -10.133 -50.375 -18.812 1 38.84 172 LEU B N 1
ATOM 2843 C CA . LEU B 1 172 ? -11.273 -51.281 -18.797 1 38.84 172 LEU B CA 1
ATOM 2844 C C . LEU B 1 172 ? -10.82 -52.719 -18.922 1 38.84 172 LEU B C 1
ATOM 2846 O O . LEU B 1 172 ? -10.562 -53.188 -20.031 1 38.84 172 LEU B O 1
ATOM 2850 N N . VAL B 1 173 ? -9.945 -53.125 -18.062 1 41.22 173 VAL B N 1
ATOM 2851 C CA . VAL B 1 173 ? -9.766 -54.562 -18 1 41.22 173 VAL B CA 1
ATOM 2852 C C . VAL B 1 173 ? -11.117 -55.25 -17.781 1 41.22 173 VAL B C 1
ATOM 2854 O O . VAL B 1 173 ? -11.648 -55.25 -16.672 1 41.22 173 VAL B O 1
ATOM 2857 N N . VAL B 1 174 ? -12.172 -54.969 -18.547 1 40.72 174 VAL B N 1
ATOM 2858 C CA . VAL B 1 174 ? -13.344 -55.844 -18.625 1 40.72 174 VAL B CA 1
ATOM 2859 C C . VAL B 1 174 ? -12.891 -57.312 -18.672 1 40.72 174 VAL B C 1
ATOM 2861 O O . VAL B 1 174 ? -12.242 -57.75 -19.625 1 40.72 174 VAL B O 1
ATOM 2864 N N . GLU B 1 175 ? -12.664 -57.938 -17.562 1 37.31 175 GLU B N 1
ATOM 2865 C CA . GLU B 1 175 ? -12.578 -59.375 -17.422 1 37.31 175 GLU B CA 1
ATOM 2866 C C . GLU B 1 175 ? -13.75 -60.062 -18.125 1 37.31 175 GLU B C 1
ATOM 2868 O O . GLU B 1 175 ? -14.914 -59.844 -17.781 1 37.31 175 GLU B O 1
ATOM 2873 N N . TYR B 1 176 ? -13.734 -60.188 -19.453 1 38.81 176 TYR B N 1
ATOM 2874 C CA . TYR B 1 176 ? -14.562 -61.156 -20.172 1 38.81 176 TYR B CA 1
ATOM 2875 C C . TYR B 1 176 ? -14.672 -62.469 -19.406 1 38.81 176 TYR B C 1
ATOM 2877 O O . TYR B 1 176 ? -13.695 -63.219 -19.297 1 38.81 176 TYR B O 1
ATOM 2885 N N . ASN B 1 177 ? -15.281 -62.438 -18.172 1 40.06 177 ASN B N 1
ATOM 2886 C CA . ASN B 1 177 ? -15.688 -63.688 -17.562 1 40.06 177 ASN B CA 1
ATOM 2887 C C . ASN B 1 177 ? -16.328 -64.625 -18.594 1 40.06 177 ASN B C 1
ATOM 2889 O O . ASN B 1 177 ? -17.344 -64.312 -19.203 1 40.06 177 ASN B O 1
ATOM 2893 N N . GLU B 1 178 ? -15.586 -65.562 -19.234 1 41.38 178 GLU B N 1
ATOM 2894 C CA . GLU B 1 178 ? -15.844 -66.688 -20.078 1 41.38 178 GLU B CA 1
ATOM 2895 C C . GLU B 1 178 ? -17.094 -67.438 -19.625 1 41.38 178 GLU B C 1
ATOM 2897 O O . GLU B 1 178 ? -17.281 -67.688 -18.422 1 41.38 178 GLU B O 1
ATOM 2902 N N . GLU B 1 179 ? -18.203 -67.438 -20.391 1 44.94 179 GLU B N 1
ATOM 2903 C CA . GLU B 1 179 ? -19.406 -68.25 -20.328 1 44.94 179 GLU B CA 1
ATOM 2904 C C . GLU B 1 179 ? -19.094 -69.688 -19.844 1 44.94 179 GLU B C 1
ATOM 2906 O O . GLU B 1 179 ? -18.297 -70.375 -20.453 1 44.94 179 GLU B O 1
ATOM 2911 N N . PRO B 1 180 ? -19.062 -69.938 -18.438 1 44.88 180 PRO B N 1
ATOM 2912 C CA . PRO B 1 180 ? -18.734 -71.312 -18.062 1 44.88 180 PRO B CA 1
ATOM 2913 C C . PRO B 1 180 ? -19.453 -72.312 -18.922 1 44.88 180 PRO B C 1
ATOM 2915 O O . PRO B 1 180 ? -20.547 -72.062 -19.453 1 44.88 180 PRO B O 1
ATOM 2918 N N . GLU B 1 181 ? -18.781 -73.188 -19.531 1 45.53 181 GLU B N 1
ATOM 2919 C CA . GLU B 1 181 ? -19.156 -74.375 -20.281 1 45.53 181 GLU B CA 1
ATOM 2920 C C . GLU B 1 181 ? -20.25 -75.188 -19.562 1 45.53 181 GLU B C 1
ATOM 2922 O O . GLU B 1 181 ? -20.109 -75.5 -18.375 1 45.53 181 GLU B O 1
ATOM 2927 N N . PRO B 1 182 ? -21.547 -74.875 -19.906 1 41.97 182 PRO B N 1
ATOM 2928 C CA . PRO B 1 182 ? -22.594 -75.688 -19.234 1 41.97 182 PRO B CA 1
ATOM 2929 C C . PRO B 1 182 ? -22.219 -77.125 -19.047 1 41.97 182 PRO B C 1
ATOM 2931 O O . PRO B 1 182 ? -21.625 -77.75 -19.938 1 41.97 182 PRO B O 1
ATOM 2934 N N . LEU B 1 183 ? -21.969 -77.688 -17.812 1 35.62 183 LEU B N 1
ATOM 2935 C CA . LEU B 1 183 ? -21.75 -79.062 -17.344 1 35.62 183 LEU B CA 1
ATOM 2936 C C . LEU B 1 183 ? -22.766 -80 -17.953 1 35.62 183 LEU B C 1
ATOM 2938 O O . LEU B 1 183 ? -23.984 -79.75 -17.844 1 35.62 183 LEU B O 1
ATOM 2942 N N . THR B 1 184 ? -22.5 -80.812 -18.906 1 33.19 184 THR B N 1
ATOM 2943 C CA . THR B 1 184 ? -23.203 -82.062 -19.25 1 33.19 184 THR B CA 1
ATOM 2944 C C . THR B 1 184 ? -23.375 -82.938 -18.031 1 33.19 184 THR B C 1
ATOM 2946 O O . THR B 1 184 ? -22.453 -83.125 -17.234 1 33.19 184 THR B O 1
#